Protein AF-0000000087538356 (afdb_homodimer)

Radius of gyration: 18.38 Å; Cα contacts (8 Å, |Δi|>4): 240; chains: 2; bounding box: 46×50×39 Å

pLDDT: mean 86.93, std 12.32, range [44.06, 98.44]

Foldseek 3Di:
DQDFPQQQLLCLLVVLCVVVVHALVNLCVVLVHDSVQSVCSSRVVDDDDPSSLVVSCVVNVHDSCLSRLSRGPPVPPPPVNRVVVRVVVVVCVPDDPVRNVVVVVVVVVVVVD/DQDFPQQQLLCLLVVLCVVVVHALVNLCVVLVHDSVQNVCSSRVVDDDDPSSLVVSCVVNVHDSCLSRLSRGPDVNPPPVNRVVVVVVVVVCVPDDPVRNVVVVVVVVVVVVD

Organism: NCBI:txid88431

Sequence (226 aa):
MNEVDFSKVGLKMKQLRSERGITQEQVAKDLNCTVPFVSNVENNRAKLNLRVLLYYSKLCNVSVDTILDAGRDLPPLDEKERQLNDEVLNVFRGFSVAEKEKIIKMLRIWQEKMNEVDFSKVGLKMKQLRSERGITQEQVAKDLNCTVPFVSNVENNRAKLNLRVLLYYSKLCNVSVDTILDAGRDLPPLDEKERQLNDEVLNVFRGFSVAEKEKIIKMLRIWQEK

Secondary structure (DSSP, 8-state):
-----HHHHHHHHHHHHHHTT--HHHHHHHHTS-HHHHHHHHTTSS---HHHHHHHHHHHT--HHHHHHTTS-S----HHHHHHHHHHHHHHTTS-HHHHHHHHHHHHHHHT-/-----HHHHHHHHHHHHHHTT--HHHHHHHHTS-HHHHHHHHTTSS---HHHHHHHHHHHT--HHHHHHTTS-S----HHHHHHHHHHHHHHTTS-HHHHHHHHHHHHHHHT-

Structure (mmCIF, N/CA/C/O backbone):
data_AF-0000000087538356-model_v1
#
loop_
_entity.id
_entity.type
_entity.pdbx_description
1 polymer 'XRE family transcriptional regulator'
#
loop_
_atom_site.group_PDB
_atom_site.id
_atom_site.type_symbol
_atom_site.label_atom_id
_atom_site.label_alt_id
_atom_site.label_comp_id
_atom_site.label_asym_id
_atom_site.label_entity_id
_atom_site.label_seq_id
_atom_site.pdbx_PDB_ins_code
_atom_site.Cartn_x
_atom_site.Cartn_y
_atom_site.Cartn_z
_atom_site.occupancy
_atom_site.B_iso_or_equiv
_atom_site.auth_seq_id
_atom_site.auth_comp_id
_atom_site.auth_asym_id
_atom_site.auth_atom_id
_atom_site.pdbx_PDB_model_num
ATOM 1 N N . MET A 1 1 ? 10.32 -11.945 7.957 1 44.38 1 MET A N 1
ATOM 2 C CA . MET A 1 1 ? 9.328 -11.344 7.074 1 44.38 1 MET A CA 1
ATOM 3 C C . MET A 1 1 ? 8.086 -10.922 7.855 1 44.38 1 MET A C 1
ATOM 5 O O . MET A 1 1 ? 7.504 -11.727 8.586 1 44.38 1 MET A O 1
ATOM 9 N N . ASN A 1 2 ? 7.98 -9.703 8.383 1 54.5 2 ASN A N 1
ATOM 10 C CA . ASN A 1 2 ? 6.859 -9.406 9.266 1 54.5 2 ASN A CA 1
ATOM 11 C C . ASN A 1 2 ? 5.535 -9.867 8.664 1 54.5 2 ASN A C 1
ATOM 13 O O . ASN A 1 2 ? 5.219 -9.523 7.52 1 54.5 2 ASN A O 1
ATOM 17 N N . GLU A 1 3 ? 5.012 -10.984 9.219 1 76.5 3 GLU A N 1
ATOM 18 C CA . GLU A 1 3 ? 3.908 -11.867 8.852 1 76.5 3 GLU A CA 1
ATOM 19 C C . GLU A 1 3 ? 2.584 -11.109 8.805 1 76.5 3 GLU A C 1
ATOM 21 O O . GLU A 1 3 ? 2.291 -10.305 9.695 1 76.5 3 GLU A O 1
ATOM 26 N N . VAL A 1 4 ? 2.107 -10.82 7.66 1 87.69 4 VAL A N 1
ATOM 27 C CA . VAL A 1 4 ? 0.779 -10.242 7.473 1 87.69 4 VAL A CA 1
ATOM 28 C C . VAL A 1 4 ? -0.285 -11.312 7.695 1 87.69 4 VAL A C 1
ATOM 30 O O . VAL A 1 4 ? -0.224 -12.391 7.098 1 87.69 4 VAL A O 1
ATOM 33 N N . ASP A 1 5 ? -1.07 -11.078 8.719 1 92.81 5 ASP A N 1
ATOM 34 C CA . ASP A 1 5 ? -2.217 -11.953 8.93 1 92.81 5 ASP A CA 1
ATOM 35 C C . ASP A 1 5 ? -3.316 -11.68 7.902 1 92.81 5 ASP A C 1
ATOM 37 O O . ASP A 1 5 ? -4.102 -10.742 8.07 1 92.81 5 ASP A O 1
ATOM 41 N N . PHE A 1 6 ? -3.426 -12.508 6.934 1 94.19 6 PHE A N 1
ATOM 42 C CA . PHE A 1 6 ? -4.309 -12.227 5.809 1 94.19 6 PHE A CA 1
ATOM 43 C C . PHE A 1 6 ? -5.766 -12.453 6.191 1 94.19 6 PHE A C 1
ATOM 45 O O . PHE A 1 6 ? -6.676 -11.977 5.508 1 94.19 6 PHE A O 1
ATOM 52 N N . SER A 1 7 ? -5.945 -13.18 7.238 1 95.31 7 SER A N 1
ATOM 53 C CA . SER A 1 7 ? -7.316 -13.289 7.73 1 95.31 7 SER A CA 1
ATOM 54 C C . SER A 1 7 ? -7.859 -11.938 8.172 1 95.31 7 SER A C 1
ATOM 56 O O . SER A 1 7 ? -9.008 -11.602 7.895 1 95.31 7 SER A O 1
ATOM 58 N N . LYS A 1 8 ? -7 -11.227 8.836 1 93.94 8 LYS A N 1
ATOM 59 C CA . LYS A 1 8 ? -7.395 -9.898 9.281 1 93.94 8 LYS A CA 1
ATOM 60 C C . LYS A 1 8 ? -7.523 -8.938 8.102 1 93.94 8 LYS A C 1
ATOM 62 O O . LYS A 1 8 ? -8.383 -8.055 8.109 1 93.94 8 LYS A O 1
ATOM 67 N N . VAL A 1 9 ? -6.703 -9.102 7.078 1 95.56 9 VAL A N 1
ATOM 68 C CA . VAL A 1 9 ? -6.762 -8.281 5.875 1 95.56 9 VAL A CA 1
ATOM 69 C C . VAL A 1 9 ? -8.086 -8.516 5.152 1 95.56 9 VAL A C 1
ATOM 71 O O . VAL A 1 9 ? -8.766 -7.566 4.758 1 95.56 9 VAL A O 1
ATOM 74 N N . GLY A 1 10 ? -8.375 -9.789 4.984 1 97.31 10 GLY A N 1
ATOM 75 C CA . GLY A 1 10 ? -9.648 -10.117 4.375 1 97.31 10 GLY A CA 1
ATOM 76 C C . GLY A 1 10 ? -10.836 -9.5 5.098 1 97.31 10 GLY A C 1
ATOM 77 O O . GLY A 1 10 ? -11.734 -8.953 4.469 1 97.31 10 GLY A O 1
ATOM 78 N N . LEU A 1 11 ? -10.797 -9.57 6.441 1 96.62 11 LEU A N 1
ATOM 79 C CA . LEU A 1 11 ? -11.859 -9.008 7.258 1 96.62 11 LEU A CA 1
ATOM 80 C C . LEU A 1 11 ? -11.945 -7.496 7.07 1 96.62 11 LEU A C 1
ATOM 82 O O . LEU A 1 11 ? -13.047 -6.934 7.051 1 96.62 11 LEU A O 1
ATOM 86 N N . LYS A 1 12 ? -10.836 -6.898 6.934 1 94.38 12 LYS A N 1
ATOM 87 C CA . LYS A 1 12 ? -10.805 -5.457 6.688 1 94.38 12 LYS A CA 1
ATOM 88 C C . LYS A 1 12 ? -11.438 -5.113 5.344 1 94.38 12 LYS A C 1
ATOM 90 O O . LYS A 1 12 ? -12.188 -4.137 5.238 1 94.38 12 LYS A O 1
ATOM 95 N N . MET A 1 13 ? -11.133 -5.859 4.359 1 97.31 13 MET A N 1
ATOM 96 C CA . MET A 1 13 ? -11.727 -5.66 3.039 1 97.31 13 MET A CA 1
ATOM 97 C C . MET A 1 13 ? -13.25 -5.773 3.104 1 97.31 13 MET A C 1
ATOM 99 O O . MET A 1 13 ? -13.961 -4.93 2.553 1 97.31 13 MET A O 1
ATOM 103 N N . LYS A 1 14 ? -13.648 -6.805 3.83 1 97.81 14 LYS A N 1
ATOM 104 C CA . LYS A 1 14 ? -15.078 -7.008 4.027 1 97.81 14 LYS A CA 1
ATOM 105 C C . LYS A 1 14 ? -15.711 -5.805 4.723 1 97.81 14 LYS A C 1
ATOM 107 O O . LYS A 1 14 ? -16.766 -5.316 4.293 1 97.81 14 LYS A O 1
ATOM 112 N N . GLN A 1 15 ? -15.125 -5.371 5.766 1 96.12 15 GLN A N 1
ATOM 113 C CA . GLN A 1 15 ? -15.602 -4.223 6.531 1 96.12 15 GLN A CA 1
ATOM 114 C C . GLN A 1 15 ? -15.703 -2.979 5.652 1 96.12 15 GLN A C 1
ATOM 116 O O . GLN A 1 15 ? -16.719 -2.293 5.652 1 96.12 15 GLN A O 1
ATOM 121 N N . LEU A 1 16 ? -14.656 -2.645 4.938 1 91.25 16 LEU A N 1
ATOM 122 C CA . LEU A 1 16 ? -14.602 -1.459 4.086 1 91.25 16 LEU A CA 1
ATOM 123 C C . LEU A 1 16 ? -15.688 -1.507 3.018 1 91.25 16 LEU A C 1
ATOM 125 O O . LEU A 1 16 ? -16.375 -0.507 2.773 1 91.25 16 LEU A O 1
ATOM 129 N N . ARG A 1 17 ? -15.703 -2.652 2.377 1 96.31 17 ARG A N 1
ATOM 130 C CA . ARG A 1 17 ? -16.719 -2.818 1.342 1 96.3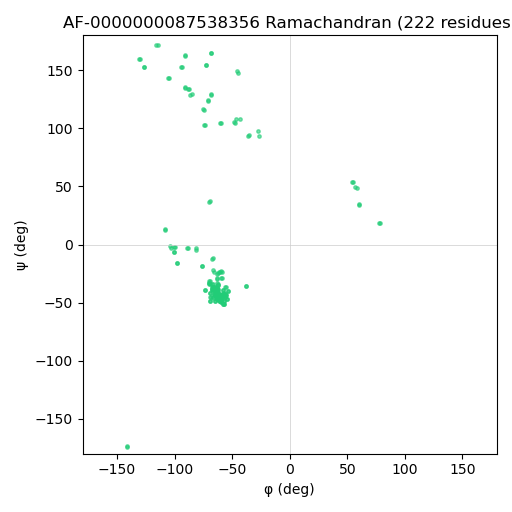1 17 ARG A CA 1
ATOM 131 C C . ARG A 1 17 ? -18.125 -2.604 1.908 1 96.31 17 ARG A C 1
ATOM 133 O O . ARG A 1 17 ? -18.938 -1.9 1.308 1 96.31 17 ARG A O 1
ATOM 140 N N . SER A 1 18 ? -18.422 -3.25 3.041 1 96.94 18 SER A N 1
ATOM 141 C CA . SER A 1 18 ? -19.734 -3.197 3.676 1 96.94 18 SER A CA 1
ATOM 142 C C . SER A 1 18 ? -20.078 -1.778 4.105 1 96.94 18 SER A C 1
ATOM 144 O O . SER A 1 18 ? -21.234 -1.354 3.988 1 96.94 18 SER A O 1
ATOM 146 N N . GLU A 1 19 ? -19.156 -1.075 4.633 1 90.94 19 GLU A N 1
ATOM 147 C CA . GLU A 1 19 ? -19.344 0.305 5.07 1 90.94 19 GLU A CA 1
ATOM 148 C C . GLU A 1 19 ? -19.781 1.194 3.91 1 90.94 19 GLU A C 1
ATOM 150 O O . GLU A 1 19 ? -20.406 2.236 4.125 1 90.94 19 GLU A O 1
ATOM 155 N N . ARG A 1 20 ? -19.5 0.82 2.752 1 90.31 20 ARG A N 1
ATOM 156 C CA . ARG A 1 20 ? -19.812 1.607 1.566 1 90.31 20 ARG A CA 1
ATOM 157 C C . ARG A 1 20 ? -21.078 1.085 0.887 1 90.31 20 ARG A C 1
ATOM 159 O O . ARG A 1 20 ? -21.453 1.563 -0.184 1 90.31 20 ARG A O 1
ATOM 166 N N . GLY A 1 21 ? -21.609 0.029 1.459 1 96.06 21 GLY A N 1
ATOM 167 C CA . GLY A 1 21 ? -22.844 -0.538 0.95 1 96.06 21 GLY A CA 1
ATOM 168 C C . GLY A 1 21 ? -22.656 -1.377 -0.298 1 96.06 21 GLY A C 1
ATOM 169 O O . GLY A 1 21 ? -23.594 -1.611 -1.05 1 96.06 21 GLY A O 1
ATOM 170 N N . ILE A 1 22 ? -21.516 -1.804 -0.583 1 96.44 22 ILE A N 1
ATOM 171 C CA . ILE A 1 22 ? -21.203 -2.584 -1.775 1 96.44 22 ILE A CA 1
ATOM 172 C C . ILE A 1 22 ? -21.344 -4.074 -1.467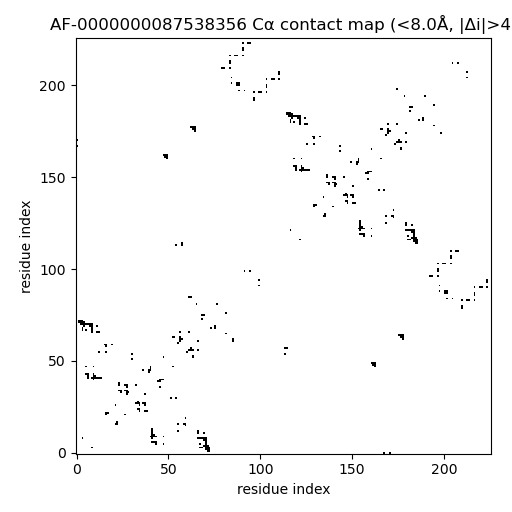 1 96.44 22 ILE A C 1
ATOM 174 O O . ILE A 1 22 ? -20.859 -4.547 -0.436 1 96.44 22 ILE A O 1
ATOM 178 N N . THR A 1 23 ? -21.969 -4.793 -2.324 1 97.56 23 THR A N 1
ATOM 179 C CA . THR A 1 23 ? -22.203 -6.219 -2.111 1 97.56 23 THR A CA 1
ATOM 180 C C . THR A 1 23 ? -21.062 -7.043 -2.699 1 97.56 23 THR A C 1
ATOM 182 O O . THR A 1 23 ? -20.266 -6.539 -3.506 1 97.56 23 THR A O 1
ATOM 185 N N . GLN A 1 24 ? -20.969 -8.281 -2.268 1 98.19 24 GLN A N 1
ATOM 186 C CA . GLN A 1 24 ? -20 -9.195 -2.846 1 98.19 24 GLN A CA 1
ATOM 187 C C . GLN A 1 24 ? -20.266 -9.43 -4.328 1 98.19 24 GLN A C 1
ATOM 189 O O . GLN A 1 24 ? -19.328 -9.617 -5.113 1 98.19 24 GLN A O 1
ATOM 194 N N . GLU A 1 25 ? -21.547 -9.422 -4.676 1 98.06 25 GLU A N 1
ATOM 195 C CA . GLU A 1 25 ? -21.953 -9.609 -6.066 1 98.06 25 GLU A CA 1
ATOM 196 C C . GLU A 1 25 ? -21.391 -8.508 -6.957 1 98.06 25 GLU A C 1
ATOM 198 O O . GLU A 1 25 ? -20.922 -8.773 -8.07 1 98.06 25 GLU A O 1
ATOM 203 N N . GLN A 1 26 ? -21.484 -7.309 -6.469 1 97.5 26 GLN A N 1
ATOM 204 C CA . GLN A 1 26 ? -20.953 -6.176 -7.219 1 97.5 26 GLN A CA 1
ATOM 205 C C . GLN A 1 26 ? -19.453 -6.301 -7.398 1 97.5 26 GLN A C 1
ATOM 207 O O . GLN A 1 26 ? -18.922 -6.039 -8.484 1 97.5 26 GLN A O 1
ATOM 212 N N . VAL A 1 27 ? -18.766 -6.684 -6.34 1 97.56 27 VAL A N 1
ATOM 213 C CA . VAL A 1 27 ? -17.312 -6.875 -6.402 1 97.56 27 VAL A CA 1
ATOM 214 C C . VAL A 1 27 ? -16.984 -7.961 -7.426 1 97.56 27 VAL A C 1
ATOM 216 O O . VAL A 1 27 ? -16.094 -7.781 -8.266 1 97.56 27 VAL A O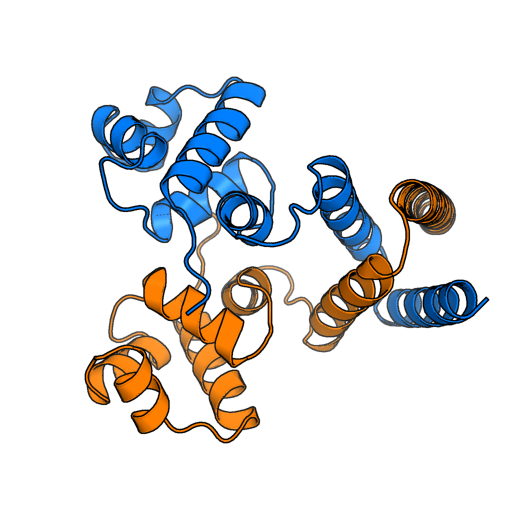 1
ATOM 219 N N . ALA A 1 28 ? -17.672 -9.086 -7.344 1 97.88 28 ALA A N 1
ATOM 220 C CA . ALA A 1 28 ? -17.453 -10.219 -8.234 1 97.88 28 ALA A CA 1
ATOM 221 C C . ALA A 1 28 ? -17.641 -9.82 -9.695 1 97.88 28 ALA A C 1
ATOM 223 O O . ALA A 1 28 ? -16.859 -10.219 -10.562 1 97.88 28 ALA A O 1
ATOM 224 N N . LYS A 1 29 ? -18.656 -9.094 -9.953 1 97.5 29 LYS A N 1
ATOM 225 C CA . LYS A 1 29 ? -18.922 -8.602 -11.297 1 97.5 29 LYS A CA 1
ATOM 226 C C . LYS A 1 29 ? -17.781 -7.738 -11.812 1 97.5 29 LYS A C 1
ATOM 228 O O . LYS A 1 29 ? -17.281 -7.949 -12.922 1 97.5 29 LYS A O 1
ATOM 233 N N . ASP A 1 30 ? -17.344 -6.82 -10.969 1 95.38 30 ASP A N 1
ATOM 234 C CA . ASP A 1 30 ? -16.281 -5.891 -11.367 1 95.38 30 ASP A CA 1
ATOM 235 C C . ASP A 1 30 ? -14.961 -6.617 -11.586 1 95.38 30 ASP A C 1
ATOM 237 O O . ASP A 1 30 ? -14.172 -6.234 -12.453 1 95.38 30 ASP A O 1
ATOM 241 N N . LEU A 1 31 ? -14.688 -7.621 -10.789 1 95.81 31 LEU A N 1
ATOM 242 C CA . LEU A 1 31 ? -13.43 -8.367 -10.859 1 95.81 31 LEU A CA 1
ATOM 243 C C . LEU A 1 31 ? -13.539 -9.523 -11.836 1 95.81 31 LEU A C 1
ATOM 245 O O . LEU A 1 31 ? -12.57 -10.25 -12.062 1 95.81 31 LEU A O 1
ATOM 249 N N . ASN A 1 32 ? -14.734 -9.656 -12.359 1 97.12 32 ASN A N 1
ATOM 250 C CA . ASN A 1 32 ? -14.992 -10.758 -13.281 1 97.12 32 ASN A CA 1
ATOM 251 C C . ASN A 1 32 ? -14.625 -12.102 -12.664 1 97.12 32 ASN A C 1
ATOM 253 O O . ASN A 1 32 ? -13.844 -12.867 -13.234 1 97.12 32 ASN A O 1
ATOM 257 N N . CYS A 1 33 ? -15.156 -12.336 -11.57 1 96.94 33 CYS A N 1
ATOM 258 C CA . CYS A 1 33 ? -14.992 -13.586 -10.844 1 96.94 33 CYS A CA 1
ATOM 259 C C . CYS A 1 33 ? -16.297 -14 -10.172 1 96.94 33 CYS A C 1
ATOM 261 O O . CYS A 1 33 ? -17.344 -13.406 -10.422 1 96.94 33 CYS A O 1
ATOM 263 N N . THR A 1 34 ? -16.266 -15.07 -9.359 1 97.75 34 THR A N 1
ATOM 264 C CA . THR A 1 34 ? -17.484 -15.578 -8.727 1 97.75 34 THR A CA 1
ATOM 265 C C . THR A 1 34 ? -17.656 -14.984 -7.332 1 97.75 34 THR A C 1
ATOM 267 O O . THR A 1 34 ? -16.672 -14.602 -6.688 1 97.75 34 THR A O 1
ATOM 270 N N . VAL A 1 35 ? -18.875 -14.906 -6.934 1 97.94 35 VAL A N 1
ATOM 271 C CA . VAL A 1 35 ? -19.203 -14.391 -5.605 1 97.94 35 VAL A CA 1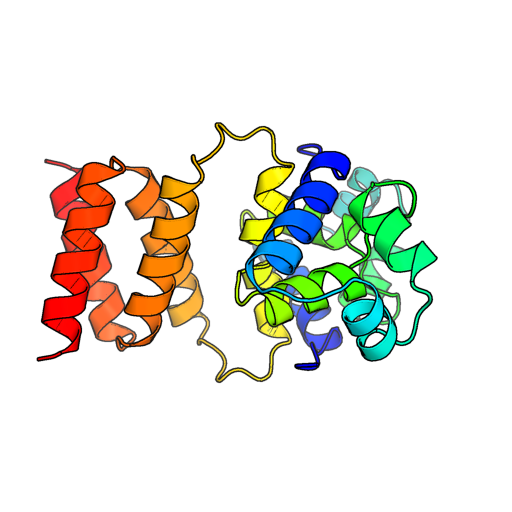
ATOM 272 C C . VAL A 1 35 ? -18.5 -15.242 -4.543 1 97.94 35 VAL A C 1
ATOM 274 O O . VAL A 1 35 ? -17.938 -14.703 -3.588 1 97.94 35 VAL A O 1
ATOM 277 N N . PRO A 1 36 ? -18.422 -16.562 -4.723 1 98.31 36 PRO A N 1
ATOM 278 C CA . PRO A 1 36 ? -17.719 -17.391 -3.742 1 98.31 36 PRO A CA 1
ATOM 279 C C . PRO A 1 36 ? -16.234 -17.031 -3.635 1 98.31 36 PRO A C 1
ATOM 281 O O . PRO A 1 36 ? -15.664 -17.094 -2.547 1 98.31 36 PRO A O 1
ATOM 284 N N . PHE A 1 37 ? -15.641 -16.672 -4.715 1 98.25 37 PHE A N 1
ATOM 285 C CA . PHE A 1 37 ? -14.234 -16.297 -4.68 1 98.25 37 PHE A CA 1
ATOM 286 C C . PHE A 1 37 ? -14.031 -15.062 -3.801 1 98.25 37 PHE A C 1
ATOM 288 O O . PHE A 1 37 ? -13.133 -15.039 -2.961 1 98.25 37 PHE A O 1
ATOM 295 N N . VAL A 1 38 ? -14.906 -14.086 -3.996 1 98.19 38 VAL A N 1
ATOM 296 C CA . VAL A 1 38 ? -14.828 -12.859 -3.207 1 98.19 38 VAL A CA 1
ATOM 297 C C . VAL A 1 38 ? -15 -13.188 -1.725 1 98.19 38 VAL A C 1
ATOM 299 O O . VAL A 1 38 ? -14.203 -12.75 -0.891 1 98.19 38 VAL A O 1
ATOM 302 N N . SER A 1 39 ? -16 -13.961 -1.433 1 98.19 39 SER A N 1
ATOM 303 C CA . SER A 1 39 ? -16.266 -14.367 -0.056 1 98.19 39 SER A CA 1
ATOM 304 C C . SER A 1 39 ? -15.078 -15.117 0.532 1 98.19 39 SER A C 1
ATOM 306 O O . SER A 1 39 ? -14.672 -14.859 1.67 1 98.19 39 SER A O 1
ATOM 308 N N . ASN A 1 40 ? -14.539 -16.047 -0.27 1 98.44 40 ASN A N 1
ATOM 309 C CA . ASN A 1 40 ? -13.398 -16.844 0.18 1 98.44 40 ASN A CA 1
ATOM 310 C C . ASN A 1 40 ? -12.18 -15.969 0.459 1 98.44 40 ASN A C 1
ATOM 312 O O . ASN A 1 40 ? -11.453 -16.203 1.429 1 98.44 40 ASN A O 1
ATOM 316 N N . VAL A 1 41 ? -11.938 -14.984 -0.339 1 97.81 41 VAL A N 1
ATOM 317 C CA . VAL A 1 41 ? -10.812 -14.078 -0.148 1 97.81 41 VAL A CA 1
ATOM 318 C C . VAL A 1 41 ? -11.016 -13.266 1.128 1 97.81 41 VAL A C 1
ATOM 320 O O . VAL A 1 41 ? -10.102 -13.156 1.954 1 97.81 41 VAL A O 1
ATOM 323 N N . GLU A 1 42 ? -12.25 -12.727 1.314 1 98.12 42 GLU A N 1
ATOM 324 C CA . GLU A 1 42 ? -12.555 -11.891 2.467 1 98.12 42 GLU A CA 1
ATOM 325 C C . GLU A 1 42 ? -12.484 -12.688 3.766 1 98.12 42 GLU A C 1
ATOM 327 O O . GLU A 1 42 ? -12.273 -12.117 4.84 1 98.12 42 GLU A O 1
ATOM 332 N N . ASN A 1 43 ? -12.656 -14.008 3.58 1 97.44 43 ASN A N 1
ATOM 333 C CA . ASN A 1 43 ? -12.641 -14.867 4.758 1 97.44 43 ASN A CA 1
ATOM 334 C C . ASN A 1 43 ? -11.367 -15.711 4.82 1 97.44 43 ASN A C 1
ATOM 336 O O . ASN A 1 43 ? -11.305 -16.688 5.574 1 97.44 43 ASN A O 1
ATOM 340 N N . ASN A 1 44 ? -10.445 -15.359 4.023 1 96.12 44 ASN A N 1
ATOM 341 C CA . ASN A 1 44 ? -9.125 -15.984 3.994 1 96.12 44 ASN A CA 1
ATOM 342 C C . ASN A 1 44 ? -9.211 -17.469 3.676 1 96.12 44 ASN A C 1
ATOM 344 O O . ASN A 1 44 ? -8.477 -18.281 4.25 1 96.12 44 ASN A O 1
ATOM 348 N N . ARG A 1 45 ? -10.109 -17.859 2.891 1 97.12 45 ARG A N 1
ATOM 349 C CA . ARG A 1 45 ? -10.242 -19.234 2.383 1 97.12 45 ARG A CA 1
ATOM 350 C C . ARG A 1 45 ? -9.633 -19.359 0.99 1 97.12 45 ARG A C 1
ATOM 352 O O . ARG A 1 45 ? -9.438 -20.469 0.491 1 97.12 45 ARG A O 1
ATOM 359 N N . ALA A 1 46 ? -9.375 -18.328 0.306 1 96 46 ALA A N 1
ATOM 360 C CA . ALA A 1 46 ? -8.625 -18.203 -0.94 1 96 46 ALA A CA 1
ATOM 361 C C . ALA A 1 46 ? -7.512 -17.172 -0.813 1 96 46 ALA A C 1
ATOM 363 O O . ALA A 1 46 ? -7.621 -16.234 -0.027 1 96 46 ALA A O 1
ATOM 364 N N . LYS A 1 47 ? -6.543 -17.312 -1.513 1 92.5 47 LYS A N 1
ATOM 365 C CA . LYS A 1 47 ? -5.375 -16.438 -1.433 1 92.5 47 LYS A CA 1
ATOM 366 C C . LYS A 1 47 ? -5.703 -15.039 -1.934 1 92.5 47 LYS A C 1
ATOM 368 O O . LYS A 1 47 ? -6.297 -14.875 -3 1 92.5 47 LYS A O 1
ATOM 373 N N . LEU A 1 48 ? -5.363 -14.086 -1.092 1 94.38 48 LEU A N 1
ATOM 374 C CA . LEU A 1 48 ? -5.449 -12.695 -1.516 1 94.38 48 LEU A CA 1
ATOM 375 C C . LEU A 1 48 ? -4.367 -12.375 -2.543 1 94.38 48 LEU A C 1
ATOM 377 O O . LEU A 1 48 ? -3.197 -12.703 -2.344 1 94.38 48 LEU A O 1
ATOM 381 N N . ASN A 1 49 ? -4.758 -11.906 -3.625 1 92.94 49 ASN A N 1
ATOM 382 C CA . ASN A 1 49 ? -3.77 -11.539 -4.633 1 92.94 49 ASN A CA 1
ATOM 383 C C . ASN A 1 49 ? -3.783 -10.039 -4.914 1 92.94 49 ASN A C 1
ATOM 385 O O . ASN A 1 49 ? -4.625 -9.312 -4.383 1 92.94 49 ASN A O 1
ATOM 389 N N . LEU A 1 50 ? -2.859 -9.625 -5.645 1 93.06 50 LEU A N 1
ATOM 390 C CA . LEU A 1 50 ? -2.641 -8.203 -5.887 1 93.06 50 LEU A CA 1
ATOM 391 C C . LEU A 1 50 ? -3.828 -7.586 -6.617 1 93.06 50 LEU A C 1
ATOM 393 O O . LEU A 1 50 ? -4.207 -6.445 -6.34 1 93.06 50 LEU A O 1
ATOM 397 N N . ARG A 1 51 ? -4.348 -8.305 -7.5 1 91.56 51 ARG A N 1
ATOM 398 C CA . ARG A 1 51 ? -5.496 -7.824 -8.258 1 91.56 51 ARG A CA 1
ATOM 399 C C . ARG A 1 51 ? -6.652 -7.465 -7.332 1 91.56 51 ARG A C 1
ATOM 401 O O . ARG A 1 51 ? -7.23 -6.383 -7.445 1 91.56 51 ARG A O 1
ATOM 408 N N . VAL A 1 52 ? -6.984 -8.336 -6.492 1 95.25 52 VAL A N 1
ATOM 409 C CA . VAL A 1 52 ? -8.086 -8.141 -5.555 1 95.25 52 VAL A CA 1
ATOM 410 C C . VAL A 1 52 ? -7.754 -6.988 -4.602 1 95.25 52 VAL A C 1
ATOM 412 O O . VAL A 1 52 ? -8.586 -6.117 -4.359 1 95.25 52 VAL A O 1
ATOM 415 N N . LEU A 1 53 ? -6.562 -7.016 -4.141 1 95.5 53 LEU A N 1
ATOM 416 C CA . LEU A 1 53 ? -6.121 -6 -3.195 1 95.5 53 LEU A CA 1
ATOM 417 C C . LEU A 1 53 ? -6.199 -4.609 -3.816 1 95.5 53 LEU A C 1
ATOM 419 O O . LEU A 1 53 ? -6.684 -3.668 -3.184 1 95.5 53 LEU A O 1
ATOM 423 N N . LEU A 1 54 ? -5.746 -4.461 -5.012 1 93.19 54 LEU A N 1
ATOM 424 C CA . LEU A 1 54 ? -5.766 -3.18 -5.711 1 93.19 54 LEU A CA 1
ATOM 425 C C . LEU A 1 54 ? -7.199 -2.719 -5.957 1 93.19 54 LEU A C 1
ATOM 427 O O . LEU A 1 54 ? -7.508 -1.533 -5.82 1 93.19 54 LEU A O 1
ATOM 431 N N . TYR A 1 55 ? -8 -3.617 -6.277 1 94.25 55 TYR A N 1
ATOM 432 C CA . TYR A 1 55 ? -9.406 -3.289 -6.496 1 94.25 55 TYR A CA 1
ATOM 433 C C . TYR A 1 55 ? -10.031 -2.711 -5.234 1 94.25 55 TYR A C 1
ATOM 435 O O . TYR A 1 55 ? -10.695 -1.674 -5.285 1 94.25 55 TYR A O 1
ATOM 443 N N . TYR A 1 56 ? -9.828 -3.352 -4.113 1 95.25 56 TYR A N 1
ATOM 444 C CA . TYR A 1 56 ? -10.422 -2.912 -2.855 1 95.25 56 TYR A CA 1
ATOM 445 C C . TYR A 1 56 ? -9.875 -1.548 -2.447 1 95.25 56 TYR A C 1
ATOM 447 O O . TYR A 1 56 ? -10.609 -0.719 -1.901 1 95.25 56 TYR A O 1
ATOM 455 N N . SER A 1 57 ? -8.609 -1.42 -2.645 1 90.56 57 SER A N 1
ATOM 456 C CA . SER A 1 57 ? -8.016 -0.117 -2.357 1 90.56 57 SER A CA 1
ATOM 457 C C . SER A 1 57 ? -8.711 0.99 -3.143 1 90.56 57 SER A C 1
ATOM 459 O O . SER A 1 57 ? -9.055 2.035 -2.584 1 90.56 57 SER A O 1
ATOM 461 N N . LYS A 1 58 ? -8.945 0.776 -4.367 1 86.56 58 LYS A N 1
ATOM 462 C CA . LYS A 1 58 ? -9.617 1.744 -5.23 1 86.56 58 LYS A CA 1
ATOM 463 C C . LYS A 1 58 ? -11.086 1.892 -4.844 1 86.56 58 LYS A C 1
ATOM 465 O O . LYS A 1 58 ? -11.586 3.01 -4.707 1 86.56 58 LYS A O 1
ATOM 470 N N . LEU A 1 59 ? -11.727 0.73 -4.699 1 88.19 59 LEU A N 1
ATOM 471 C CA . LEU A 1 59 ? -13.148 0.682 -4.363 1 88.19 59 LEU A CA 1
ATOM 472 C C . LEU A 1 59 ? -13.438 1.506 -3.113 1 88.19 59 LEU A C 1
ATOM 474 O O . LEU A 1 59 ? -14.445 2.221 -3.057 1 88.19 59 LEU A O 1
ATOM 478 N N . CYS A 1 60 ? -12.516 1.404 -2.133 1 87.12 60 CYS A N 1
ATOM 479 C CA . CYS A 1 60 ? -12.773 1.983 -0.82 1 87.12 60 CYS A CA 1
ATOM 480 C C . CYS A 1 60 ? -12 3.283 -0.635 1 87.12 60 CYS A C 1
ATOM 482 O O . CYS A 1 60 ? -12.078 3.912 0.422 1 87.12 60 CYS A O 1
ATOM 484 N N . ASN A 1 61 ? -11.242 3.65 -1.607 1 80.94 61 ASN A N 1
ATOM 485 C CA . ASN A 1 61 ? -10.445 4.871 -1.596 1 80.94 61 ASN A CA 1
ATOM 486 C C . ASN A 1 61 ? -9.492 4.91 -0.401 1 80.94 61 ASN A C 1
ATOM 488 O O . ASN A 1 61 ? -9.477 5.887 0.351 1 80.94 61 ASN A O 1
ATOM 492 N N . VAL A 1 62 ? -8.781 3.91 -0.18 1 80.06 62 VAL A N 1
ATOM 493 C CA . VAL A 1 62 ? -7.746 3.791 0.841 1 80.06 62 VAL A CA 1
ATOM 494 C C . VAL A 1 62 ? -6.469 3.244 0.215 1 80.06 62 VAL A C 1
ATOM 496 O O . VAL A 1 62 ? -6.496 2.666 -0.874 1 80.06 62 VAL A O 1
ATOM 499 N N . SER A 1 63 ? -5.41 3.479 0.879 1 79.69 63 SER A N 1
ATOM 500 C CA . SER A 1 63 ? -4.141 2.965 0.368 1 79.69 63 SER A CA 1
ATOM 501 C C . SER A 1 63 ? -4.043 1.453 0.55 1 79.69 63 SER A C 1
ATOM 503 O O . SER A 1 63 ? -4.75 0.876 1.382 1 79.69 63 SER A O 1
ATOM 505 N N . VAL A 1 64 ? -3.305 0.825 -0.227 1 88.94 64 VAL A N 1
ATOM 506 C CA . VAL A 1 64 ? -3.027 -0.6 -0.079 1 88.94 64 VAL A CA 1
ATOM 507 C C . VAL A 1 64 ? -2.471 -0.876 1.315 1 88.94 64 VAL A C 1
ATOM 509 O O . VAL A 1 64 ? -2.832 -1.87 1.949 1 88.94 64 VAL A O 1
ATOM 512 N N . ASP A 1 65 ? -1.701 0.015 1.78 1 85.62 65 ASP A N 1
ATOM 513 C CA . ASP A 1 65 ? -1.102 -0.147 3.1 1 85.62 65 ASP A CA 1
ATOM 514 C C . ASP A 1 65 ? -2.164 -0.1 4.195 1 85.62 65 ASP A C 1
ATOM 516 O O . ASP A 1 65 ? -2.078 -0.833 5.184 1 85.62 65 ASP A O 1
ATOM 520 N N . THR A 1 66 ? -3.07 0.745 3.986 1 79.94 66 THR A N 1
ATOM 521 C CA . THR A 1 66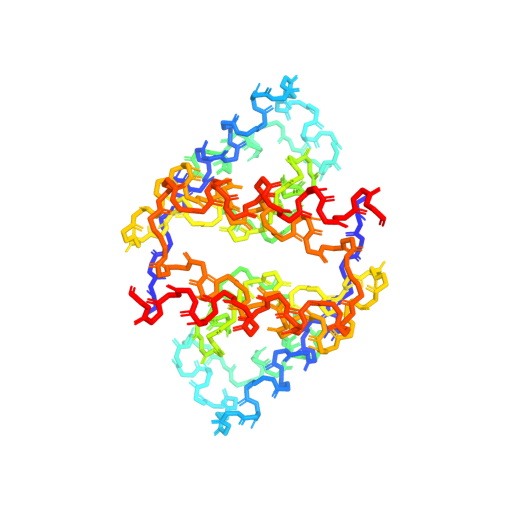 ? -4.152 0.834 4.957 1 79.94 66 THR A CA 1
ATOM 522 C C . THR A 1 66 ? -4.836 -0.519 5.133 1 79.94 66 THR A C 1
ATOM 524 O O . THR A 1 66 ? -5.117 -0.938 6.258 1 79.94 66 THR A O 1
ATOM 527 N N . ILE A 1 67 ? -5.078 -1.224 4.039 1 89.88 67 ILE A N 1
ATOM 528 C CA . ILE A 1 67 ? -5.73 -2.529 4.066 1 89.88 67 ILE A CA 1
ATOM 529 C C . ILE A 1 67 ? -4.805 -3.557 4.707 1 89.88 67 ILE A C 1
ATOM 531 O O . ILE A 1 67 ? -5.207 -4.277 5.625 1 89.88 67 ILE A O 1
ATOM 535 N N . LEU A 1 68 ? -3.561 -3.531 4.309 1 91.19 68 LEU A N 1
ATOM 536 C CA . LEU A 1 68 ? -2.59 -4.52 4.766 1 91.19 68 LEU A CA 1
ATOM 537 C C . LEU A 1 68 ? -2.27 -4.324 6.246 1 91.19 68 LEU A C 1
ATOM 539 O O . LEU A 1 68 ? -1.979 -5.289 6.953 1 91.19 68 LEU A O 1
ATOM 543 N N . ASP A 1 69 ? -2.311 -3.148 6.715 1 84.56 69 ASP A N 1
ATOM 544 C CA . ASP A 1 69 ? -1.966 -2.82 8.094 1 84.56 69 ASP A CA 1
ATOM 545 C C . ASP A 1 69 ? -2.887 -3.543 9.078 1 84.56 69 ASP A C 1
ATOM 547 O O . ASP A 1 69 ? -2.504 -3.801 10.219 1 84.56 69 ASP A O 1
ATOM 551 N N . ALA A 1 70 ? -4.008 -3.867 8.57 1 85.25 70 ALA A N 1
ATOM 552 C CA . ALA A 1 70 ? -4.934 -4.609 9.422 1 85.25 70 ALA A CA 1
ATOM 553 C C . ALA A 1 70 ? -4.344 -5.961 9.82 1 85.25 70 ALA A C 1
ATOM 555 O O . ALA A 1 70 ? -4.707 -6.516 10.859 1 85.25 70 ALA A O 1
ATOM 556 N N . GLY A 1 71 ? -3.451 -6.434 9 1 89 71 GLY A N 1
ATOM 557 C CA . GLY A 1 71 ? -2.873 -7.742 9.258 1 89 71 GLY A CA 1
ATOM 558 C C . GLY A 1 71 ? -1.496 -7.672 9.891 1 89 71 GLY A C 1
ATOM 559 O O . GLY A 1 71 ? -0.888 -8.703 10.188 1 89 71 GLY A O 1
ATOM 560 N N . ARG A 1 72 ? -0.896 -6.461 10.031 1 79.94 72 ARG A N 1
ATOM 561 C CA . ARG A 1 72 ? 0.45 -6.316 10.578 1 79.94 72 ARG A CA 1
ATOM 562 C C . ARG A 1 72 ? 0.417 -6.191 12.094 1 79.94 72 ARG A C 1
ATOM 564 O O . ARG A 1 72 ? -0.56 -5.695 12.664 1 79.94 72 ARG A O 1
ATOM 571 N N . ASP A 1 73 ? 1.363 -6.996 12.68 1 67.5 73 ASP A N 1
ATOM 572 C CA . ASP A 1 73 ? 1.511 -6.93 14.125 1 67.5 73 ASP A CA 1
ATOM 573 C C . ASP A 1 73 ? 2.121 -5.598 14.555 1 67.5 73 ASP A C 1
ATOM 575 O O . ASP A 1 73 ? 3.262 -5.555 15.023 1 67.5 73 ASP A O 1
ATOM 579 N N . LEU A 1 74 ? 1.863 -4.656 14.031 1 58.19 74 LEU A N 1
ATOM 580 C CA . LEU A 1 74 ? 2.311 -3.334 14.453 1 58.19 74 LEU A CA 1
ATOM 581 C C . LEU A 1 74 ? 1.38 -2.756 15.516 1 58.19 74 LEU A C 1
ATOM 583 O O . LEU A 1 74 ? 0.206 -3.125 15.586 1 58.19 74 LEU A O 1
ATOM 587 N N . PRO A 1 75 ? 2.111 -2.354 16.531 1 50.75 75 PRO A N 1
ATOM 588 C CA . PRO A 1 75 ? 1.141 -1.687 17.406 1 50.75 75 PRO A CA 1
ATOM 589 C C . PRO A 1 75 ? 0.064 -0.938 16.625 1 50.75 75 PRO A C 1
ATOM 591 O O . PRO A 1 75 ? 0.371 -0.244 15.656 1 50.75 75 PRO A O 1
ATOM 594 N N . PRO A 1 76 ? -1.016 -1.79 16.469 1 47.62 76 PRO A N 1
ATOM 595 C CA . PRO A 1 76 ? -2.119 -1.275 15.664 1 47.62 76 PRO A CA 1
ATOM 596 C C . PRO A 1 76 ? -2.209 0.249 15.688 1 47.62 76 PRO A C 1
ATOM 598 O O . PRO A 1 76 ? -2.092 0.861 16.75 1 47.62 76 PRO A O 1
ATOM 601 N N . LEU A 1 77 ? -1.528 0.907 14.617 1 55.44 77 LEU A N 1
ATOM 602 C CA . LEU A 1 77 ? -2.146 2.229 14.617 1 55.44 77 LEU A CA 1
ATOM 603 C C . LEU A 1 77 ? -3.656 2.123 14.797 1 55.44 77 LEU A C 1
ATOM 605 O O . LEU A 1 77 ? -4.293 1.229 14.234 1 55.44 77 LEU A O 1
ATOM 609 N N . ASP A 1 78 ? -4.082 2.494 15.914 1 60.41 78 ASP A N 1
ATOM 610 C CA . ASP A 1 78 ? -5.539 2.479 15.984 1 60.41 78 ASP A CA 1
ATOM 611 C C . ASP A 1 78 ? -6.156 3.107 14.734 1 60.41 78 ASP A C 1
ATOM 613 O O . ASP A 1 78 ? -5.461 3.744 13.945 1 60.41 78 ASP A O 1
ATOM 617 N N . GLU A 1 79 ? -7.305 2.488 14.484 1 60.19 79 GLU A N 1
ATOM 618 C CA . GLU A 1 79 ? -8.086 2.928 13.336 1 60.19 79 GLU A CA 1
ATOM 619 C C . GLU A 1 79 ? -8.023 4.441 13.172 1 60.19 79 GLU A C 1
ATOM 621 O O . GLU A 1 79 ? -7.891 4.941 12.047 1 60.19 79 GLU A O 1
ATOM 626 N N . LYS A 1 80 ? -7.984 5.113 14.344 1 71 80 LYS A N 1
ATOM 627 C CA . LYS A 1 80 ? -7.977 6.574 14.328 1 71 80 LYS A CA 1
ATOM 628 C C . LYS A 1 80 ? -6.652 7.109 13.789 1 71 80 LYS A C 1
ATOM 630 O O . LYS A 1 80 ? -6.633 8.047 12.984 1 71 80 LYS A O 1
ATOM 635 N N . GLU A 1 81 ? -5.543 6.375 14.086 1 72.62 81 GLU A N 1
ATOM 636 C CA . GLU A 1 81 ? -4.23 6.809 13.625 1 72.62 81 GLU A CA 1
ATOM 637 C C . GLU A 1 81 ? -4.074 6.578 12.125 1 72.62 81 GLU A C 1
ATOM 639 O O . GLU A 1 81 ? -3.506 7.41 11.414 1 72.62 81 GLU A O 1
ATOM 644 N N . ARG A 1 82 ? -4.578 5.508 11.719 1 67.69 82 ARG A N 1
ATOM 645 C CA . ARG A 1 82 ? -4.531 5.191 10.297 1 67.69 82 ARG A CA 1
ATOM 646 C C . ARG A 1 82 ? -5.316 6.219 9.484 1 67.69 82 ARG A C 1
ATOM 648 O O . ARG A 1 82 ? -4.844 6.684 8.438 1 67.69 82 ARG A O 1
ATOM 655 N N . GLN A 1 83 ? -6.516 6.5 9.969 1 71.69 83 GLN A N 1
ATOM 656 C CA . GLN A 1 83 ? -7.363 7.492 9.312 1 71.69 83 GLN A CA 1
ATOM 657 C C . GLN A 1 83 ? -6.664 8.844 9.227 1 71.69 83 GLN A C 1
ATOM 659 O O . GLN A 1 83 ? -6.738 9.523 8.203 1 71.69 83 GLN A O 1
ATOM 664 N N . LEU A 1 84 ? -6.039 9.164 10.297 1 80.62 84 LEU A N 1
ATOM 665 C CA . LEU A 1 84 ? -5.355 10.453 10.336 1 80.62 84 LEU A CA 1
ATOM 666 C C . LEU A 1 84 ? -4.172 10.469 9.375 1 80.62 84 LEU A C 1
ATOM 668 O O . LEU A 1 84 ? -3.91 11.484 8.727 1 80.62 84 LEU A O 1
ATOM 672 N N . ASN A 1 85 ? -3.473 9.328 9.258 1 77.44 85 ASN A N 1
ATOM 673 C CA . ASN A 1 85 ? -2.371 9.227 8.305 1 77.44 85 ASN A CA 1
ATOM 674 C C . ASN A 1 85 ? -2.857 9.367 6.867 1 77.44 85 ASN A C 1
ATOM 676 O O . ASN A 1 85 ? -2.221 10.039 6.055 1 77.44 85 ASN A O 1
ATOM 680 N N . ASP A 1 86 ? -3.996 8.766 6.633 1 71.69 86 ASP A N 1
ATOM 681 C CA . ASP A 1 86 ? -4.598 8.938 5.316 1 71.69 86 ASP A CA 1
ATOM 682 C C . ASP A 1 86 ? -5.02 10.383 5.082 1 71.69 86 ASP A C 1
ATOM 684 O O . ASP A 1 86 ? -4.84 10.922 3.986 1 71.69 86 ASP A O 1
ATOM 688 N N . GLU A 1 87 ? -5.582 10.953 6.031 1 78.69 87 GLU A N 1
ATOM 689 C CA . GLU A 1 87 ? -6.074 12.328 5.934 1 78.69 87 GLU A CA 1
ATOM 690 C C . GLU A 1 87 ? -4.93 13.305 5.688 1 78.69 87 GLU A C 1
ATOM 692 O O . GLU A 1 87 ? -5.059 14.227 4.883 1 78.69 87 GLU A O 1
ATOM 697 N N . VAL A 1 88 ? -3.861 13.109 6.426 1 87.31 88 VAL A N 1
ATOM 698 C CA . VAL A 1 88 ? -2.766 14.055 6.246 1 87.31 88 VAL A CA 1
ATOM 699 C C . VAL A 1 88 ? -2.211 13.945 4.828 1 87.31 88 VAL A C 1
ATOM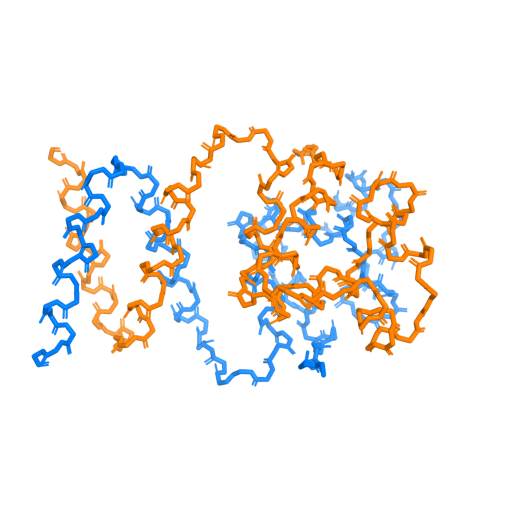 701 O O . VAL A 1 88 ? -1.872 14.953 4.207 1 87.31 88 VAL A O 1
ATOM 704 N N . LEU A 1 89 ? -2.189 12.75 4.34 1 79.19 89 LEU A N 1
ATOM 705 C CA . LEU A 1 89 ? -1.702 12.562 2.977 1 79.19 89 LEU A CA 1
ATOM 706 C C . LEU A 1 89 ? -2.656 13.195 1.97 1 79.19 89 LEU A C 1
ATOM 708 O O . LEU A 1 89 ? -2.217 13.789 0.981 1 79.19 89 LEU A O 1
ATOM 712 N N . ASN A 1 90 ? -3.898 13.055 2.229 1 75.62 90 ASN A N 1
ATOM 713 C CA . ASN A 1 90 ? -4.891 13.68 1.357 1 75.62 90 ASN A CA 1
ATOM 714 C C . ASN A 1 90 ? -4.762 15.203 1.354 1 75.62 90 ASN A C 1
ATOM 716 O O . ASN A 1 90 ? -4.812 15.828 0.295 1 75.62 90 ASN A O 1
ATOM 720 N N . VAL A 1 91 ? -4.625 15.781 2.521 1 81.19 91 VAL A N 1
ATOM 721 C CA . VAL A 1 91 ? -4.457 17.234 2.611 1 81.19 91 VAL A CA 1
ATOM 722 C C . VAL A 1 91 ? -3.15 17.641 1.933 1 81.19 91 VAL A C 1
ATOM 724 O O . VAL A 1 91 ? -3.094 18.656 1.247 1 81.19 91 VAL A O 1
ATOM 727 N N . PHE A 1 92 ? -2.125 16.797 2.094 1 83 92 PHE A N 1
ATOM 728 C CA . PHE A 1 92 ? -0.797 17.062 1.549 1 83 92 PHE A CA 1
ATOM 729 C C . PHE A 1 92 ? -0.837 17.109 0.027 1 83 92 PHE A C 1
ATOM 731 O O . PHE A 1 92 ? -0.033 17.812 -0.597 1 83 92 PHE A O 1
ATOM 738 N N . ARG A 1 93 ? -1.741 16.406 -0.534 1 76.81 93 ARG A N 1
ATOM 739 C CA . ARG A 1 93 ? -1.875 16.391 -1.987 1 76.81 93 ARG A CA 1
ATOM 740 C C . ARG A 1 93 ? -2.152 17.781 -2.529 1 76.81 93 ARG A C 1
ATOM 742 O O . ARG A 1 93 ? -1.782 18.094 -3.662 1 76.81 93 ARG A O 1
ATOM 749 N N . GLY A 1 94 ? -2.783 18.625 -1.732 1 78.5 94 GLY A N 1
ATOM 750 C CA . GLY A 1 94 ? -3.168 19.969 -2.154 1 78.5 94 GLY A CA 1
ATOM 751 C C . GLY A 1 94 ? -2.029 20.969 -2.072 1 78.5 94 GLY A C 1
ATOM 752 O O . GLY A 1 94 ? -2.193 22.141 -2.441 1 78.5 94 GLY A O 1
ATOM 753 N N . PHE A 1 95 ? -0.991 20.578 -1.603 1 85 95 PHE A N 1
ATOM 754 C CA . PHE A 1 95 ? 0.151 21.453 -1.408 1 85 95 PHE A CA 1
ATOM 755 C C . PHE A 1 95 ? 1.225 21.188 -2.457 1 85 95 PHE A C 1
ATOM 757 O O . PHE A 1 95 ? 1.349 20.078 -2.959 1 85 95 PHE A O 1
ATOM 764 N N . SER A 1 96 ? 1.827 22.297 -2.824 1 83.56 96 SER A N 1
ATOM 765 C CA . SER A 1 96 ? 2.982 22.172 -3.707 1 83.56 96 SER A CA 1
ATOM 766 C C . SER A 1 96 ? 4.156 21.516 -2.988 1 83.56 96 SER A C 1
ATOM 768 O O . SER A 1 96 ? 4.156 21.391 -1.761 1 83.56 96 SER A O 1
ATOM 770 N N . VAL A 1 97 ? 5.16 21.047 -3.721 1 86.44 97 VAL A N 1
ATOM 771 C CA . VAL A 1 97 ? 6.367 20.453 -3.162 1 86.44 97 VAL A CA 1
ATOM 772 C C . VAL A 1 97 ? 7.012 21.422 -2.176 1 86.44 97 VAL A C 1
ATOM 774 O O . VAL A 1 97 ? 7.422 21.031 -1.081 1 86.44 97 VAL A O 1
ATOM 777 N N . ALA A 1 98 ? 7.109 22.656 -2.617 1 90.44 98 ALA A N 1
ATOM 778 C CA . ALA A 1 98 ? 7.707 23.672 -1.768 1 90.44 98 ALA A CA 1
ATOM 779 C C . ALA A 1 98 ? 6.914 23.844 -0.473 1 90.44 98 ALA A C 1
ATOM 781 O O . ALA A 1 98 ? 7.496 23.984 0.605 1 90.44 98 ALA A O 1
ATOM 782 N N . GLU A 1 99 ? 5.613 23.875 -0.527 1 90.69 99 GLU A N 1
ATOM 783 C CA . GLU A 1 99 ? 4.754 23.984 0.645 1 90.69 99 GLU A CA 1
ATOM 784 C C . GLU A 1 99 ? 4.906 22.781 1.563 1 90.69 99 GLU A C 1
ATOM 786 O O . GLU A 1 99 ? 4.969 22.922 2.785 1 90.69 99 GLU A O 1
ATOM 791 N N . LYS A 1 100 ? 4.922 21.594 0.959 1 90.44 100 LYS A N 1
ATOM 792 C CA . LYS A 1 100 ? 5.086 20.359 1.726 1 90.44 100 LYS A CA 1
ATOM 793 C C . LYS A 1 100 ? 6.379 20.391 2.535 1 90.44 100 LYS A C 1
ATOM 795 O O . LYS A 1 100 ? 6.387 20.016 3.711 1 90.44 100 LYS A O 1
ATOM 800 N N . GLU A 1 101 ? 7.418 20.844 1.928 1 92.56 101 GLU A N 1
ATOM 801 C CA . GLU A 1 101 ? 8.711 20.953 2.607 1 92.56 101 GLU A CA 1
ATOM 802 C C . GLU A 1 101 ? 8.625 21.875 3.812 1 92.56 101 GLU A C 1
ATOM 804 O O . GLU A 1 101 ? 9.156 21.578 4.879 1 92.56 101 GLU A O 1
ATOM 809 N N . LYS A 1 102 ? 8.055 22.969 3.611 1 92.94 102 LYS A N 1
ATOM 810 C CA . LYS A 1 102 ? 7.883 23.938 4.691 1 92.94 102 LYS A CA 1
ATOM 811 C C . LYS A 1 102 ? 7.074 23.344 5.84 1 92.94 102 LYS A C 1
ATOM 813 O O . LYS A 1 102 ? 7.434 23.5 7.008 1 92.94 102 LYS A O 1
ATOM 818 N N . ILE A 1 103 ? 5.984 22.641 5.516 1 93.44 103 ILE A N 1
ATOM 819 C CA . ILE A 1 103 ? 5.098 22.047 6.508 1 93.44 103 ILE A CA 1
ATOM 820 C C . ILE A 1 103 ? 5.863 21 7.32 1 93.44 103 ILE A C 1
ATOM 822 O O . ILE A 1 103 ? 5.77 20.969 8.547 1 93.44 103 ILE A O 1
ATOM 826 N N . ILE A 1 104 ? 6.625 20.156 6.672 1 93.75 104 ILE A N 1
ATOM 827 C CA . ILE A 1 104 ? 7.383 19.094 7.34 1 93.75 104 ILE A CA 1
ATOM 828 C C . ILE A 1 104 ? 8.406 19.719 8.289 1 93.75 104 ILE A C 1
ATOM 830 O O . ILE A 1 104 ? 8.578 19.25 9.414 1 93.75 104 ILE A O 1
ATOM 834 N N . LYS A 1 105 ? 9.07 20.781 7.789 1 92.38 105 LYS A N 1
ATOM 835 C CA . LYS A 1 105 ? 10.016 21.484 8.641 1 92.38 105 LYS A CA 1
ATOM 836 C C . LYS A 1 105 ? 9.328 22.047 9.883 1 92.38 105 LYS A C 1
ATOM 838 O O . LYS A 1 105 ? 9.852 21.922 10.992 1 92.38 105 LYS A O 1
ATOM 843 N N . MET A 1 106 ? 8.117 22.641 9.703 1 91.38 106 MET A N 1
ATOM 844 C CA . MET A 1 106 ? 7.348 23.188 10.812 1 91.38 106 MET A CA 1
ATOM 845 C C . MET A 1 106 ? 6.977 22.109 11.812 1 91.38 106 MET A C 1
ATOM 847 O O . MET A 1 106 ? 7.09 22.297 13.023 1 91.38 106 MET A O 1
ATOM 851 N N . LEU A 1 107 ? 6.539 20.938 11.289 1 92.31 107 LEU A N 1
ATOM 852 C CA . LEU A 1 107 ? 6.109 19.844 12.148 1 92.31 107 LEU A CA 1
ATOM 853 C C . LEU A 1 107 ? 7.285 19.281 12.938 1 92.31 107 LEU A C 1
ATOM 855 O O . LEU A 1 107 ? 7.125 18.891 14.102 1 92.31 107 LEU A O 1
ATOM 859 N N . ARG A 1 108 ? 8.438 19.266 12.383 1 89.06 108 ARG A N 1
ATOM 860 C CA . ARG A 1 108 ? 9.625 18.766 13.07 1 89.06 108 ARG A CA 1
ATOM 861 C C . ARG A 1 108 ? 9.992 19.672 14.242 1 89.06 108 ARG A C 1
ATOM 863 O O . ARG A 1 108 ? 10.383 19.188 15.305 1 89.06 108 ARG A O 1
ATOM 870 N N . ILE A 1 109 ? 9.836 20.922 14.062 1 88.38 109 ILE A N 1
ATOM 871 C CA . ILE A 1 109 ? 10.109 21.891 15.117 1 88.38 109 ILE A CA 1
ATOM 872 C C . ILE A 1 109 ? 9.102 21.703 16.25 1 88.38 109 ILE A C 1
ATOM 874 O O . ILE A 1 109 ? 9.469 21.75 17.438 1 88.38 109 ILE A O 1
ATOM 878 N N . TRP A 1 110 ? 7.871 21.406 15.93 1 83.56 110 TRP A N 1
ATOM 879 C CA . TRP A 1 110 ? 6.812 21.188 16.906 1 83.56 110 TRP A CA 1
ATOM 880 C C . TRP A 1 110 ? 7.047 19.906 17.688 1 83.56 110 TRP A C 1
ATOM 882 O O . TRP A 1 110 ? 6.793 19.844 18.891 1 83.56 110 TRP A O 1
ATOM 892 N N . GLN A 1 111 ? 7.48 18.859 16.969 1 81.81 111 GLN A N 1
ATOM 893 C CA . GLN A 1 111 ? 7.73 17.562 17.594 1 81.81 111 GLN A CA 1
ATOM 894 C C . GLN A 1 111 ? 8.844 17.656 18.641 1 81.81 111 GLN A C 1
ATOM 896 O O . GLN A 1 111 ? 8.812 16.953 19.656 1 81.81 111 GLN A O 1
ATOM 901 N N . GLU A 1 112 ? 9.922 18.328 18.406 1 72.94 112 GLU A N 1
ATOM 902 C CA . GLU A 1 112 ? 11.07 18.5 19.297 1 72.94 112 GLU A CA 1
ATOM 903 C C . GLU A 1 112 ? 10.711 19.312 20.531 1 72.94 112 GLU A C 1
ATOM 905 O O . GLU A 1 112 ? 11.492 19.391 21.484 1 72.94 112 GLU A O 1
ATOM 910 N N . LYS A 1 113 ? 9.57 19.969 20.609 1 62.34 113 LYS A N 1
ATOM 911 C CA . LYS A 1 113 ? 9.203 20.719 21.812 1 62.34 113 LYS A CA 1
ATOM 912 C C . LYS A 1 113 ? 8.484 19.812 22.812 1 62.34 113 LYS A C 1
ATOM 914 O O . LYS A 1 113 ? 7.789 18.875 22.422 1 62.34 113 LYS A O 1
ATOM 919 N N . MET B 1 1 ? -10.641 0.246 -13.766 1 44.06 1 MET B N 1
ATOM 920 C CA . MET B 1 1 ? -9.656 -0.222 -12.789 1 44.06 1 MET B CA 1
ATOM 921 C C . MET B 1 1 ? -8.328 0.495 -12.977 1 44.06 1 MET B C 1
ATOM 923 O O . MET B 1 1 ? -7.801 0.554 -14.086 1 44.06 1 MET B O 1
ATOM 927 N N . ASN B 1 2 ? -8.023 1.599 -12.32 1 54.41 2 ASN B N 1
ATOM 928 C CA . ASN B 1 2 ? -6.809 2.33 -12.672 1 54.41 2 ASN B CA 1
ATOM 929 C C . ASN B 1 2 ? -5.605 1.397 -12.789 1 54.41 2 ASN B C 1
ATOM 931 O O . ASN B 1 2 ? -5.301 0.652 -11.852 1 54.41 2 ASN B O 1
ATOM 935 N N . GLU B 1 3 ? -5.211 1.13 -14.047 1 76.94 3 GLU B N 1
ATOM 936 C CA . GLU B 1 3 ? -4.254 0.171 -14.594 1 76.94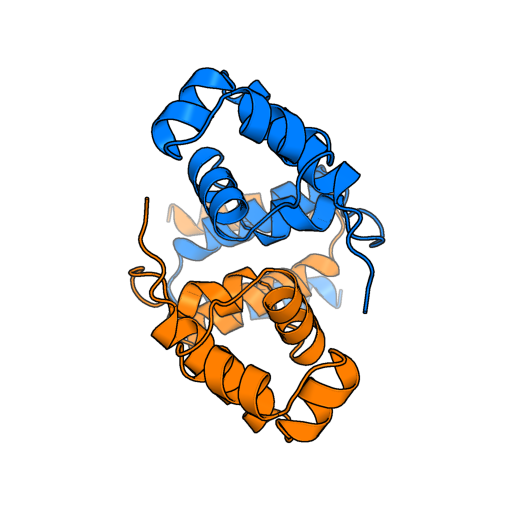 3 GLU B CA 1
ATOM 937 C C . GLU B 1 3 ? -2.85 0.428 -14.055 1 76.94 3 GLU B C 1
ATOM 939 O O . GLU B 1 3 ? -2.408 1.576 -13.984 1 76.94 3 GLU B O 1
ATOM 944 N N . VAL B 1 4 ? -2.395 -0.364 -13.164 1 87.56 4 VAL B N 1
ATOM 945 C CA . VAL B 1 4 ? -1.019 -0.323 -12.68 1 87.56 4 VAL B CA 1
ATOM 946 C C . VAL B 1 4 ? -0.086 -0.94 -13.719 1 87.56 4 VAL B C 1
ATOM 948 O O . VAL B 1 4 ? -0.322 -2.055 -14.195 1 87.56 4 VAL B O 1
ATOM 951 N N . ASP B 1 5 ? 0.795 -0.084 -14.211 1 92.56 5 ASP B N 1
ATOM 952 C CA . ASP B 1 5 ? 1.835 -0.597 -15.102 1 92.56 5 ASP B CA 1
ATOM 953 C C . ASP B 1 5 ? 2.895 -1.367 -14.312 1 92.56 5 ASP B C 1
ATOM 955 O O . ASP B 1 5 ? 3.801 -0.769 -13.734 1 92.56 5 ASP B O 1
ATOM 959 N N . PHE B 1 6 ? 2.844 -2.645 -14.367 1 94.06 6 PHE B N 1
ATOM 960 C CA . PHE B 1 6 ? 3.682 -3.467 -13.5 1 94.06 6 PHE B CA 1
ATOM 961 C C . PHE B 1 6 ? 5.121 -3.492 -14.008 1 94.06 6 PHE B C 1
ATOM 963 O O . PHE B 1 6 ? 6.035 -3.85 -13.266 1 94.06 6 PHE B O 1
ATOM 970 N N . SER B 1 7 ? 5.273 -3.135 -15.234 1 95.31 7 SER B N 1
ATOM 971 C CA . SER B 1 7 ? 6.645 -2.996 -15.719 1 95.31 7 SER B CA 1
ATOM 972 C C . SER B 1 7 ? 7.383 -1.892 -14.969 1 95.31 7 SER B C 1
ATOM 974 O O . SER B 1 7 ? 8.547 -2.057 -14.594 1 95.31 7 SER B O 1
ATOM 976 N N . LYS B 1 8 ? 6.656 -0.829 -14.766 1 94 8 LYS B N 1
ATOM 977 C CA . LYS B 1 8 ? 7.246 0.283 -14.023 1 94 8 LYS B CA 1
ATOM 978 C C . LYS B 1 8 ? 7.422 -0.071 -12.547 1 94 8 LYS B C 1
ATOM 980 O O . LYS B 1 8 ? 8.383 0.365 -11.906 1 94 8 LYS B O 1
ATOM 985 N N . VAL B 1 9 ? 6.527 -0.872 -12 1 95.38 9 VAL B N 1
ATOM 986 C CA . VAL B 1 9 ? 6.613 -1.316 -10.617 1 95.38 9 VAL B CA 1
ATOM 987 C C . VAL B 1 9 ? 7.848 -2.197 -10.43 1 95.38 9 VAL B C 1
ATOM 989 O O . VAL B 1 9 ? 8.609 -2.014 -9.477 1 95.38 9 VAL B O 1
ATOM 992 N N . GLY B 1 10 ? 7.961 -3.141 -11.344 1 97.31 10 GLY B N 1
ATOM 993 C CA . GLY B 1 10 ? 9.148 -3.98 -11.297 1 97.31 10 GLY B CA 1
ATOM 994 C C . GLY B 1 10 ? 10.438 -3.188 -11.336 1 97.31 10 GLY B C 1
ATOM 995 O O . GLY B 1 10 ? 11.359 -3.457 -10.562 1 97.31 10 GLY B O 1
ATOM 996 N N . LEU B 1 11 ? 10.484 -2.168 -12.227 1 96.5 11 LEU B N 1
ATOM 997 C CA . LEU B 1 11 ? 11.664 -1.318 -12.352 1 96.5 11 LEU B CA 1
ATOM 998 C C . LEU B 1 11 ? 11.93 -0.554 -11.055 1 96.5 11 LEU B C 1
ATOM 1000 O O . LEU B 1 11 ? 13.086 -0.36 -10.672 1 96.5 11 LEU B O 1
ATOM 1004 N N . LYS B 1 12 ? 10.891 -0.161 -10.445 1 94.44 12 LYS B N 1
ATOM 1005 C CA . LYS B 1 12 ? 11.023 0.534 -9.172 1 94.44 12 LYS B CA 1
ATOM 1006 C C . LYS B 1 12 ? 11.609 -0.384 -8.102 1 94.44 12 LYS B C 1
ATOM 1008 O O . LYS B 1 12 ? 12.469 0.033 -7.32 1 94.44 12 LYS B O 1
ATOM 1013 N N . MET B 1 13 ? 11.156 -1.573 -8.047 1 97.31 13 MET B N 1
ATOM 1014 C CA . MET B 1 13 ? 11.688 -2.557 -7.105 1 97.31 13 MET B CA 1
ATOM 1015 C C . MET B 1 13 ? 13.18 -2.768 -7.324 1 97.31 13 MET B C 1
ATOM 1017 O O . MET B 1 13 ? 13.953 -2.773 -6.367 1 97.31 13 MET B O 1
ATOM 1021 N N . LYS B 1 14 ? 13.492 -2.891 -8.609 1 97.75 14 LYS B N 1
ATOM 1022 C CA . LYS B 1 14 ? 14.891 -3.041 -8.977 1 97.75 14 LYS B CA 1
ATOM 1023 C C . LYS B 1 14 ? 15.719 -1.845 -8.508 1 97.75 14 LYS B C 1
ATOM 1025 O O . LYS B 1 14 ? 16.781 -2.014 -7.918 1 97.75 14 LYS B O 1
ATOM 1030 N N . GLN B 1 15 ? 15.258 -0.68 -8.781 1 96.06 15 GLN B N 1
ATOM 1031 C CA . GLN B 1 15 ? 15.922 0.559 -8.391 1 96.06 15 GLN B CA 1
ATOM 1032 C C . GLN B 1 15 ? 16.125 0.623 -6.879 1 96.06 15 GLN B C 1
ATOM 1034 O O . GLN B 1 15 ? 17.219 0.908 -6.402 1 96.06 15 GLN B O 1
ATOM 1039 N N . LEU B 1 16 ? 15.086 0.396 -6.105 1 91.06 16 LEU B N 1
ATOM 1040 C CA . LEU B 1 16 ? 15.125 0.463 -4.648 1 91.06 16 LEU B CA 1
ATOM 1041 C C . LEU B 1 16 ? 16.125 -0.54 -4.086 1 91.06 16 LEU B C 1
ATOM 1043 O O . LEU B 1 16 ? 16.906 -0.208 -3.191 1 91.06 16 LEU B O 1
ATOM 1047 N N . ARG B 1 17 ? 15.961 -1.741 -4.59 1 96.25 17 ARG B N 1
ATOM 1048 C CA . ARG B 1 17 ? 16.891 -2.781 -4.141 1 96.25 17 ARG B CA 1
ATOM 1049 C C . ARG B 1 17 ? 18.328 -2.381 -4.41 1 96.25 17 ARG B C 1
ATOM 1051 O O . ARG B 1 17 ? 19.188 -2.521 -3.535 1 96.25 17 ARG B O 1
ATOM 1058 N N . SER B 1 18 ? 18.609 -1.923 -5.637 1 96.94 18 SER B N 1
ATOM 1059 C CA . SER B 1 18 ? 19.953 -1.56 -6.07 1 96.94 18 SER B CA 1
ATOM 1060 C C . SER B 1 18 ? 20.516 -0.4 -5.246 1 96.94 18 SER B C 1
ATOM 1062 O O . SER B 1 18 ? 21.688 -0.377 -4.914 1 96.94 18 SER B O 1
ATOM 1064 N N . GLU B 1 19 ? 19.703 0.555 -4.961 1 90.75 19 GLU B N 1
ATOM 1065 C CA . GLU B 1 19 ? 20.094 1.716 -4.164 1 90.75 19 GLU B CA 1
ATOM 1066 C C . GLU B 1 19 ? 20.562 1.298 -2.773 1 90.75 19 GLU B C 1
ATOM 1068 O O . GLU B 1 19 ? 21.328 2.023 -2.129 1 90.75 19 GLU B O 1
ATOM 1073 N N . ARG B 1 20 ? 20.172 0.188 -2.332 1 90.19 20 ARG B N 1
ATOM 1074 C CA . ARG B 1 20 ? 20.516 -0.297 -0.999 1 90.19 20 ARG B CA 1
ATOM 1075 C C . ARG B 1 20 ? 21.656 -1.305 -1.061 1 90.19 20 ARG B C 1
ATOM 1077 O O . ARG B 1 20 ? 22.016 -1.896 -0.043 1 90.19 20 ARG B O 1
ATOM 1084 N N . GLY B 1 21 ? 22.062 -1.567 -2.279 1 95.94 21 GLY B N 1
ATOM 1085 C CA . GLY B 1 21 ? 23.188 -2.467 -2.479 1 95.94 21 GLY B CA 1
ATOM 1086 C C . GLY B 1 21 ? 22.812 -3.93 -2.348 1 95.94 21 GLY B C 1
ATOM 1087 O O . GLY B 1 21 ? 23.688 -4.781 -2.123 1 95.94 21 GLY B O 1
ATOM 1088 N N . ILE B 1 22 ? 21.625 -4.27 -2.436 1 96.38 22 ILE B N 1
ATOM 1089 C CA . ILE B 1 22 ? 21.156 -5.641 -2.287 1 96.38 22 ILE B CA 1
ATOM 1090 C C . ILE B 1 22 ? 21.125 -6.324 -3.652 1 96.38 22 ILE B C 1
ATOM 1092 O O . ILE B 1 22 ? 20.641 -5.75 -4.633 1 96.38 22 ILE B O 1
ATOM 1096 N N . THR B 1 23 ? 21.594 -7.516 -3.721 1 97.56 23 THR B N 1
ATOM 1097 C CA . THR B 1 23 ? 21.656 -8.25 -4.98 1 97.56 23 THR B CA 1
ATOM 1098 C C . THR B 1 23 ? 20.391 -9.062 -5.188 1 97.56 23 THR B C 1
ATOM 1100 O O . THR B 1 23 ? 19.625 -9.281 -4.246 1 97.56 23 THR B O 1
ATOM 1103 N N . GLN B 1 24 ? 20.188 -9.477 -6.418 1 98.19 24 GLN B N 1
ATOM 1104 C CA . GLN B 1 24 ? 19.062 -10.367 -6.711 1 98.19 24 GLN B CA 1
ATOM 1105 C C . GLN B 1 24 ? 19.203 -11.703 -5.988 1 98.19 24 GLN B C 1
ATOM 1107 O O . GLN B 1 24 ? 18.203 -12.305 -5.59 1 98.19 24 GLN B O 1
ATOM 1112 N N . GLU B 1 25 ? 20.453 -12.125 -5.844 1 98 25 GLU B N 1
ATOM 1113 C CA . GLU B 1 25 ? 20.734 -13.375 -5.148 1 98 25 GLU B CA 1
ATOM 1114 C C . GLU B 1 25 ? 20.266 -13.32 -3.699 1 98 25 GLU B C 1
ATOM 1116 O O . GLU B 1 25 ? 19.703 -14.297 -3.188 1 98 25 GLU B O 1
ATOM 1121 N N . GLN B 1 26 ? 20.547 -12.219 -3.062 1 97.44 26 GLN B N 1
ATOM 1122 C CA . GLN B 1 26 ? 20.125 -12.047 -1.682 1 97.44 26 GLN B CA 1
ATOM 1123 C C . GLN B 1 26 ? 18.594 -12.07 -1.575 1 97.44 26 GLN B C 1
ATOM 1125 O O . GLN B 1 26 ? 18.047 -12.688 -0.666 1 97.44 26 GLN B O 1
ATOM 1130 N N . VAL B 1 27 ? 17.938 -11.398 -2.498 1 97.56 27 VAL B N 1
ATOM 1131 C CA . VAL B 1 27 ? 16.469 -11.383 -2.52 1 97.56 27 VAL B CA 1
ATOM 1132 C C . VAL B 1 27 ? 15.945 -12.805 -2.713 1 97.56 27 VAL B C 1
ATOM 1134 O O . VAL B 1 27 ? 15.031 -13.234 -2 1 97.56 27 VAL B O 1
ATOM 1137 N N . ALA B 1 28 ? 16.484 -13.508 -3.682 1 97.88 28 ALA B N 1
ATOM 1138 C CA . ALA B 1 28 ? 16.062 -14.867 -4.004 1 97.88 28 ALA B CA 1
ATOM 1139 C C . ALA B 1 28 ? 16.219 -15.789 -2.797 1 97.88 28 ALA B C 1
ATOM 1141 O O . ALA B 1 28 ? 15.336 -16.609 -2.521 1 97.88 28 ALA B O 1
ATOM 1142 N N . LYS B 1 29 ? 17.281 -15.68 -2.127 1 97.5 29 LYS B N 1
ATOM 1143 C CA . LYS B 1 29 ? 17.531 -16.469 -0.921 1 97.5 29 LYS B CA 1
ATOM 1144 C C . LYS B 1 29 ? 16.469 -16.188 0.14 1 97.5 29 LYS B C 1
ATOM 1146 O O . LYS B 1 29 ? 15.883 -17.125 0.694 1 97.5 29 LYS B O 1
ATOM 1151 N N . ASP B 1 30 ? 16.219 -14.914 0.357 1 95.44 30 ASP B N 1
ATOM 1152 C CA . ASP B 1 30 ? 15.266 -14.516 1.393 1 95.44 30 ASP B CA 1
ATOM 1153 C C . ASP B 1 30 ? 13.844 -14.969 1.042 1 95.44 30 ASP B C 1
ATOM 1155 O O . ASP B 1 30 ? 13.062 -15.305 1.929 1 95.44 30 ASP B O 1
ATOM 1159 N N . LEU B 1 31 ? 13.5 -14.922 -0.223 1 95.81 31 LEU B N 1
ATOM 1160 C CA . LEU B 1 31 ? 12.156 -15.273 -0.683 1 95.81 31 LEU B CA 1
ATOM 1161 C C . LEU B 1 31 ? 12.062 -16.766 -0.982 1 95.81 31 LEU B C 1
ATOM 1163 O O . LEU B 1 31 ? 10.992 -17.266 -1.34 1 95.81 31 LEU B O 1
ATOM 1167 N N . ASN B 1 32 ? 13.188 -17.406 -0.837 1 97.12 32 ASN B N 1
ATOM 1168 C CA . ASN B 1 32 ? 13.25 -18.844 -1.137 1 97.12 32 ASN B CA 1
ATOM 1169 C C . ASN B 1 32 ? 12.758 -19.141 -2.551 1 97.12 32 ASN B C 1
ATOM 1171 O O . ASN B 1 32 ? 11.852 -19.938 -2.74 1 97.12 32 ASN B O 1
ATOM 1175 N N . CYS B 1 33 ? 13.32 -18.484 -3.445 1 96.94 33 CYS B N 1
ATOM 1176 C CA . CYS B 1 33 ? 13.047 -18.672 -4.867 1 96.94 33 CYS B CA 1
ATOM 1177 C C . CYS B 1 33 ? 14.328 -18.562 -5.684 1 96.94 33 CYS B C 1
ATOM 1179 O O . CYS B 1 33 ? 15.43 -18.516 -5.129 1 96.94 33 CYS B O 1
ATOM 1181 N N . THR B 1 34 ? 14.227 -18.578 -7.02 1 97.75 34 THR B N 1
ATOM 1182 C CA . THR B 1 34 ? 15.398 -18.547 -7.891 1 97.75 34 THR B CA 1
ATOM 1183 C C . THR B 1 34 ? 15.734 -17.125 -8.297 1 97.75 34 THR B C 1
ATOM 1185 O O . THR B 1 34 ? 14.852 -16.266 -8.344 1 97.75 34 THR B O 1
ATOM 1188 N N . VAL B 1 35 ? 16.969 -16.922 -8.562 1 97.94 35 VAL B N 1
ATOM 1189 C CA . VAL B 1 35 ? 17.438 -15.609 -9.008 1 97.94 35 VAL B CA 1
ATOM 1190 C C . VAL B 1 35 ? 16.703 -15.203 -10.281 1 97.94 35 VAL B C 1
ATOM 1192 O O . VAL B 1 35 ? 16.266 -14.062 -10.422 1 97.94 35 VAL B O 1
ATOM 1195 N N . PRO B 1 36 ? 16.453 -16.141 -11.203 1 98.31 36 PRO B N 1
ATOM 1196 C CA . PRO B 1 36 ? 15.711 -15.789 -12.414 1 98.31 36 PRO B CA 1
ATOM 1197 C C . PRO B 1 36 ? 14.297 -15.305 -12.117 1 98.31 36 PRO B C 1
ATOM 1199 O O . PRO B 1 36 ? 13.789 -14.414 -12.805 1 98.31 36 PRO B O 1
ATOM 1202 N N . PHE B 1 37 ? 13.68 -15.852 -11.133 1 98.25 37 PHE B N 1
ATOM 1203 C CA . PHE B 1 37 ? 12.336 -15.414 -10.766 1 98.25 37 PHE B CA 1
ATOM 1204 C C . PHE B 1 37 ? 12.344 -13.953 -10.344 1 98.25 37 PHE B C 1
ATOM 1206 O O . PHE B 1 37 ? 11.508 -13.164 -10.797 1 98.25 37 PHE B O 1
ATOM 1213 N N . VAL B 1 38 ? 13.312 -13.609 -9.5 1 98.19 38 VAL B N 1
ATOM 1214 C CA . VAL B 1 38 ? 13.445 -12.234 -9.023 1 98.19 38 VAL B CA 1
ATOM 1215 C C . VAL B 1 38 ? 13.664 -11.297 -10.211 1 98.19 38 VAL B C 1
ATOM 1217 O O . VAL B 1 38 ? 12.984 -10.273 -10.344 1 98.19 38 VAL B O 1
ATOM 1220 N N . SER B 1 39 ? 14.586 -11.68 -11.062 1 98.19 39 SER B N 1
ATOM 1221 C CA . SER B 1 39 ? 14.875 -10.891 -12.258 1 98.19 39 SER B CA 1
ATOM 1222 C C . SER B 1 39 ? 13.641 -10.734 -13.133 1 98.19 39 SER B C 1
ATOM 1224 O O . SER B 1 39 ? 13.344 -9.641 -13.617 1 98.19 39 SER B O 1
ATOM 1226 N N . ASN B 1 40 ? 12.945 -11.859 -13.336 1 98.44 40 ASN B N 1
ATOM 1227 C CA . ASN B 1 40 ? 11.75 -11.844 -14.172 1 98.44 40 ASN B CA 1
ATOM 1228 C C . ASN B 1 40 ? 10.664 -10.945 -13.586 1 98.44 40 ASN B C 1
ATOM 1230 O O . ASN B 1 40 ? 9.977 -10.234 -14.328 1 98.44 40 ASN B O 1
ATOM 1234 N N . VAL B 1 41 ? 10.5 -10.938 -12.297 1 97.81 41 VAL B N 1
ATOM 1235 C CA . VAL B 1 41 ? 9.508 -10.086 -11.641 1 97.81 41 VAL B CA 1
ATOM 1236 C C . VAL B 1 41 ? 9.891 -8.617 -11.812 1 97.81 41 VAL B C 1
ATOM 1238 O O . VAL B 1 41 ? 9.055 -7.793 -12.188 1 97.81 41 VAL B O 1
ATOM 1241 N N . GLU B 1 42 ? 11.195 -8.305 -11.586 1 98.12 42 GLU B N 1
ATOM 1242 C CA . GLU B 1 42 ? 11.672 -6.93 -11.664 1 98.12 42 GLU B CA 1
ATOM 1243 C C . GLU B 1 42 ? 11.594 -6.395 -13.094 1 98.12 42 GLU B C 1
ATOM 1245 O O . GLU B 1 42 ? 11.523 -5.184 -13.305 1 98.12 42 GLU B O 1
ATOM 1250 N N . ASN B 1 43 ? 11.578 -7.355 -14.023 1 97.5 43 ASN B N 1
ATOM 1251 C CA . ASN B 1 43 ? 11.531 -6.961 -15.422 1 97.5 43 ASN B CA 1
ATOM 1252 C C . ASN B 1 43 ? 10.172 -7.258 -16.047 1 97.5 43 ASN B C 1
ATOM 1254 O O . ASN B 1 43 ? 10.023 -7.25 -17.266 1 97.5 43 ASN B O 1
ATOM 1258 N N . ASN B 1 44 ? 9.25 -7.562 -15.203 1 96.12 44 ASN B N 1
ATOM 1259 C CA . ASN B 1 44 ? 7.859 -7.797 -15.594 1 96.12 44 ASN B CA 1
ATOM 1260 C C . ASN B 1 44 ? 7.742 -8.961 -16.578 1 96.12 44 ASN B C 1
ATOM 1262 O O . ASN B 1 44 ? 6.949 -8.914 -17.516 1 96.12 44 ASN B O 1
ATOM 1266 N N . ARG B 1 45 ? 8.523 -9.938 -16.453 1 97.06 45 ARG B N 1
ATOM 1267 C CA . ARG B 1 45 ? 8.445 -11.18 -17.203 1 97.06 45 ARG B CA 1
ATOM 1268 C C . ARG B 1 45 ? 7.742 -12.266 -16.406 1 97.06 45 ARG B C 1
ATOM 1270 O O . ARG B 1 45 ? 7.359 -13.305 -16.953 1 97.06 45 ARG B O 1
ATOM 1277 N N . ALA B 1 46 ? 7.582 -12.133 -15.164 1 95.94 46 ALA B N 1
ATOM 1278 C CA . ALA B 1 46 ? 6.773 -12.938 -14.25 1 95.94 46 ALA B CA 1
ATOM 1279 C C . ALA B 1 46 ? 5.809 -12.062 -13.453 1 95.94 46 ALA B C 1
ATOM 1281 O O . ALA B 1 46 ? 6.086 -10.891 -13.211 1 95.94 46 ALA B O 1
ATOM 1282 N N . LYS B 1 47 ? 4.777 -12.586 -13.07 1 92.44 47 LYS B N 1
ATOM 1283 C CA . LYS B 1 47 ? 3.738 -11.836 -12.367 1 92.44 47 LYS B CA 1
ATOM 1284 C C . LYS B 1 47 ? 4.215 -11.414 -10.977 1 92.44 47 LYS B C 1
ATOM 1286 O O . LYS B 1 47 ? 4.758 -12.227 -10.227 1 92.44 47 LYS B O 1
ATOM 1291 N N . LEU B 1 48 ? 4.039 -10.133 -10.734 1 94.38 48 LEU B N 1
ATOM 1292 C CA . LEU B 1 48 ? 4.281 -9.625 -9.391 1 94.38 48 LEU B CA 1
ATOM 1293 C C . LEU B 1 48 ? 3.193 -10.094 -8.43 1 94.38 48 LEU B C 1
ATOM 1295 O O . LEU B 1 48 ? 2.002 -9.984 -8.727 1 94.38 48 LEU B O 1
ATOM 1299 N N . ASN B 1 49 ? 3.584 -10.719 -7.438 1 93 49 ASN B N 1
ATOM 1300 C CA . ASN B 1 49 ? 2.594 -11.164 -6.461 1 93 49 ASN B CA 1
ATOM 1301 C C . ASN B 1 49 ? 2.775 -10.461 -5.117 1 93 49 ASN B C 1
ATOM 1303 O O . ASN B 1 49 ? 3.725 -9.703 -4.934 1 93 49 ASN B O 1
ATOM 1307 N N . LEU B 1 50 ? 1.87 -10.664 -4.281 1 93.12 50 LEU B N 1
ATOM 1308 C CA . LEU B 1 50 ? 1.813 -9.961 -3.006 1 93.12 50 LEU B CA 1
ATOM 1309 C C . LEU B 1 50 ? 3.021 -10.297 -2.141 1 93.12 50 LEU B C 1
ATOM 1311 O O . LEU B 1 50 ? 3.553 -9.43 -1.442 1 93.12 50 LEU B O 1
ATOM 1315 N N . ARG B 1 51 ? 3.406 -11.477 -2.176 1 91.62 51 ARG B N 1
ATOM 1316 C CA . ARG B 1 51 ? 4.559 -11.922 -1.396 1 91.62 51 ARG B CA 1
ATOM 1317 C C . ARG B 1 51 ? 5.805 -11.117 -1.76 1 91.62 51 ARG B C 1
ATOM 1319 O O . ARG B 1 51 ? 6.504 -10.609 -0.878 1 91.62 51 ARG B O 1
ATOM 1326 N N . VAL B 1 52 ? 6.066 -11.047 -2.994 1 95.31 52 VAL B N 1
ATOM 1327 C CA . VAL B 1 52 ? 7.238 -10.328 -3.486 1 95.31 52 VAL B CA 1
ATOM 1328 C C . VAL B 1 52 ? 7.109 -8.844 -3.16 1 95.31 52 VAL B C 1
ATOM 1330 O O . VAL B 1 52 ? 8.062 -8.219 -2.678 1 95.31 52 VAL B O 1
ATOM 1333 N N . LEU B 1 53 ? 5.965 -8.352 -3.385 1 95.5 53 LEU B N 1
ATOM 1334 C CA . LEU B 1 53 ? 5.711 -6.93 -3.152 1 95.5 53 LEU B CA 1
ATOM 1335 C C . LEU B 1 53 ? 5.922 -6.574 -1.684 1 95.5 53 LEU B C 1
ATOM 1337 O O . LEU B 1 53 ? 6.559 -5.566 -1.37 1 95.5 53 LEU B O 1
ATOM 1341 N N . LEU B 1 54 ? 5.41 -7.363 -0.793 1 93.19 54 LEU B N 1
ATOM 1342 C CA . LEU B 1 54 ? 5.551 -7.129 0.641 1 93.19 54 LEU B CA 1
ATOM 1343 C C . LEU B 1 54 ? 7.012 -7.219 1.066 1 93.19 54 LEU B C 1
ATOM 1345 O O . LEU B 1 54 ? 7.473 -6.426 1.889 1 93.19 54 LEU B O 1
ATOM 1349 N N . TYR B 1 55 ? 7.676 -8.109 0.512 1 94.31 55 TYR B N 1
ATOM 1350 C CA . TYR B 1 55 ? 9.094 -8.258 0.821 1 94.31 55 TYR B CA 1
ATOM 1351 C C . TYR B 1 55 ? 9.867 -6.996 0.448 1 94.31 55 TYR B C 1
ATOM 1353 O O . TYR B 1 55 ? 10.648 -6.48 1.248 1 94.31 55 TYR B O 1
ATOM 1361 N N . TYR B 1 56 ? 9.648 -6.488 -0.742 1 95.12 56 TYR B N 1
ATOM 1362 C CA . TYR B 1 56 ? 10.367 -5.309 -1.217 1 95.12 56 TYR B CA 1
ATOM 1363 C C . TYR B 1 56 ? 10.023 -4.086 -0.373 1 95.12 56 TYR B C 1
ATOM 1365 O O . TYR B 1 56 ? 10.883 -3.244 -0.109 1 95.12 56 TYR B O 1
ATOM 1373 N N . SER B 1 57 ? 8.766 -4.012 -0.073 1 90.5 57 SER B N 1
ATOM 1374 C CA . SER B 1 57 ? 8.359 -2.916 0.802 1 90.5 57 SER B CA 1
ATOM 1375 C C . SER B 1 57 ? 9.141 -2.939 2.113 1 90.5 57 SER B C 1
ATOM 1377 O O . SER B 1 57 ? 9.641 -1.907 2.561 1 90.5 57 SER B O 1
ATOM 1379 N N . LYS B 1 58 ? 9.273 -4.055 2.691 1 86.5 58 LYS B N 1
ATOM 1380 C CA . LYS B 1 58 ? 10.008 -4.215 3.943 1 86.5 58 LYS B CA 1
ATOM 1381 C C . LYS B 1 58 ? 11.5 -4.012 3.732 1 86.5 58 LYS B C 1
ATOM 1383 O O . LYS B 1 58 ? 12.148 -3.281 4.488 1 86.5 58 LYS B O 1
ATOM 1388 N N . LEU B 1 59 ? 12 -4.688 2.701 1 88.06 59 LEU B N 1
ATOM 1389 C CA . LEU B 1 59 ? 13.422 -4.633 2.373 1 88.06 59 LEU B CA 1
ATOM 1390 C C . LEU B 1 59 ? 13.891 -3.189 2.223 1 88.06 59 LEU B C 1
ATOM 1392 O O . LEU B 1 59 ? 14.977 -2.834 2.688 1 88.06 59 LEU B O 1
ATOM 1396 N N . CYS B 1 60 ? 13.023 -2.365 1.588 1 87 60 CYS B N 1
ATOM 1397 C CA . CYS B 1 60 ? 13.43 -1.019 1.208 1 87 60 CYS B CA 1
ATOM 1398 C C . CYS B 1 60 ? 12.844 0.02 2.156 1 87 60 CYS B C 1
ATOM 1400 O O . CYS B 1 60 ? 13.07 1.22 1.987 1 87 60 CYS B O 1
ATOM 1402 N N . ASN B 1 61 ? 12.062 -0.422 3.08 1 80.81 61 ASN B N 1
ATOM 1403 C CA . ASN B 1 61 ? 11.43 0.434 4.078 1 80.81 61 ASN B CA 1
ATOM 1404 C C . ASN B 1 61 ? 10.562 1.51 3.424 1 80.81 61 ASN B C 1
ATOM 1406 O O . ASN B 1 61 ? 10.711 2.695 3.719 1 80.81 61 ASN B O 1
ATOM 1410 N N . VAL B 1 62 ? 9.758 1.15 2.547 1 79.81 62 VAL B N 1
ATOM 1411 C CA . VAL B 1 62 ? 8.781 2.006 1.883 1 79.81 62 VAL B CA 1
ATOM 1412 C C . VAL B 1 62 ? 7.402 1.344 1.919 1 79.81 62 VAL B C 1
ATOM 1414 O O . VAL B 1 62 ? 7.293 0.136 2.143 1 79.81 62 VAL B O 1
ATOM 1417 N N . SER B 1 63 ? 6.43 2.133 1.756 1 79.88 63 SER B N 1
ATOM 1418 C CA . SER B 1 63 ? 5.078 1.579 1.747 1 79.88 63 SER B CA 1
ATOM 1419 C C . SER B 1 63 ? 4.805 0.81 0.458 1 79.88 63 SER B C 1
ATOM 1421 O O . SER B 1 63 ? 5.488 1.014 -0.548 1 79.88 63 SER B O 1
ATOM 1423 N N . VAL B 1 64 ? 3.943 -0.086 0.491 1 88.94 64 VAL B N 1
ATOM 1424 C CA . VAL B 1 64 ? 3.502 -0.808 -0.697 1 88.94 64 VAL B CA 1
ATOM 1425 C C . VAL B 1 64 ? 3.004 0.182 -1.748 1 88.94 64 VAL B C 1
ATOM 1427 O O . VAL B 1 64 ? 3.281 0.025 -2.939 1 88.94 64 VAL B O 1
ATOM 1430 N N . ASP B 1 65 ? 2.385 1.19 -1.303 1 85.75 65 ASP B N 1
ATOM 1431 C CA . ASP B 1 65 ? 1.85 2.195 -2.217 1 85.75 65 ASP B CA 1
ATOM 1432 C C . ASP B 1 65 ? 2.975 2.951 -2.92 1 85.75 65 ASP B C 1
ATOM 1434 O O . ASP B 1 65 ? 2.859 3.289 -4.102 1 85.75 65 ASP B O 1
ATOM 1438 N N . THR B 1 66 ? 3.961 3.186 -2.18 1 79.81 66 THR B N 1
ATOM 1439 C CA . THR B 1 66 ? 5.102 3.865 -2.777 1 79.81 66 THR B CA 1
ATOM 1440 C C . THR B 1 66 ? 5.625 3.09 -3.982 1 79.81 66 THR B C 1
ATOM 1442 O O . THR B 1 66 ? 5.914 3.676 -5.027 1 79.81 66 THR B O 1
ATOM 1445 N N . ILE B 1 67 ? 5.715 1.773 -3.865 1 89.81 67 ILE B N 1
ATOM 1446 C CA . ILE B 1 67 ? 6.199 0.914 -4.941 1 89.81 67 ILE B CA 1
ATOM 1447 C C . ILE B 1 67 ? 5.195 0.906 -6.09 1 89.81 67 ILE B C 1
ATOM 1449 O O . ILE B 1 67 ? 5.562 1.134 -7.242 1 89.81 67 ILE B O 1
ATOM 1453 N N . LEU B 1 68 ? 3.945 0.776 -5.746 1 91.19 68 LEU B N 1
ATOM 1454 C CA . LEU B 1 68 ? 2.889 0.653 -6.742 1 91.19 68 LEU B CA 1
ATOM 1455 C C . LEU B 1 68 ? 2.689 1.969 -7.488 1 91.19 68 LEU B C 1
ATOM 1457 O O . LEU B 1 68 ? 2.324 1.971 -8.664 1 91.19 68 LEU B O 1
ATOM 1461 N N . ASP B 1 69 ? 2.914 3.041 -6.863 1 84.56 69 ASP B N 1
ATOM 1462 C CA . ASP B 1 69 ? 2.701 4.363 -7.441 1 84.56 69 ASP B CA 1
ATOM 1463 C C . ASP B 1 69 ? 3.582 4.574 -8.672 1 84.56 69 ASP B C 1
ATOM 1465 O O . ASP B 1 69 ? 3.238 5.355 -9.562 1 84.56 69 ASP B O 1
ATOM 1469 N N . ALA B 1 70 ? 4.613 3.83 -8.68 1 85.25 70 ALA B N 1
ATOM 1470 C CA . ALA B 1 70 ? 5.488 3.924 -9.852 1 85.25 70 ALA B CA 1
ATOM 1471 C C . ALA B 1 70 ? 4.758 3.492 -11.117 1 85.25 70 ALA B C 1
ATOM 1473 O O . ALA B 1 70 ? 5.109 3.92 -12.219 1 85.25 70 ALA B O 1
ATOM 1474 N N . GLY B 1 71 ? 3.77 2.67 -10.922 1 89 71 GLY B N 1
ATOM 1475 C CA . GLY B 1 71 ? 3.047 2.143 -12.07 1 89 71 GLY B CA 1
ATOM 1476 C C . GLY B 1 71 ? 1.728 2.85 -12.32 1 89 71 GLY B C 1
ATOM 1477 O O . GLY B 1 71 ? 1.012 2.521 -13.266 1 89 71 GLY B O 1
ATOM 1478 N N . ARG B 1 72 ? 1.3 3.762 -11.43 1 79.75 72 ARG B N 1
ATOM 1479 C CA . ARG B 1 72 ? 0.016 4.441 -11.57 1 79.75 72 ARG B CA 1
ATOM 1480 C C . ARG B 1 72 ? 0.151 5.695 -12.422 1 79.75 72 ARG B C 1
ATOM 1482 O O . ARG B 1 72 ? 1.213 6.32 -12.453 1 79.75 72 ARG B O 1
ATOM 1489 N N . ASP B 1 73 ? -0.843 5.762 -13.352 1 67.38 73 ASP B N 1
ATOM 1490 C CA . ASP B 1 73 ? -0.897 6.945 -14.203 1 67.38 73 ASP B CA 1
ATOM 1491 C C . ASP B 1 73 ? -1.299 8.18 -13.391 1 67.38 73 ASP B C 1
ATOM 1493 O O . ASP B 1 73 ? -2.396 8.711 -13.57 1 67.38 73 ASP B O 1
ATOM 1497 N N . LEU B 1 74 ? -0.933 8.305 -12.359 1 58.28 74 LEU B N 1
ATOM 1498 C CA . LEU B 1 74 ? -1.154 9.516 -11.562 1 58.28 74 LEU B CA 1
ATOM 1499 C C . LEU B 1 74 ? -0.065 10.547 -11.836 1 58.28 74 LEU B C 1
ATOM 1501 O O . LEU B 1 74 ? 1.047 10.195 -12.234 1 58.28 74 LEU B O 1
ATOM 1505 N N . PRO B 1 75 ? -0.614 11.68 -12.117 1 50.81 75 PRO B N 1
ATOM 1506 C CA . PRO B 1 75 ? 0.515 12.609 -12.211 1 50.81 75 PRO B CA 1
ATOM 1507 C C . PRO B 1 75 ? 1.626 12.289 -11.211 1 50.81 75 PRO B C 1
ATOM 1509 O O . PRO B 1 75 ? 1.349 11.992 -10.047 1 50.81 75 PRO B O 1
ATOM 1512 N N . PRO B 1 76 ? 2.584 11.469 -11.883 1 47.91 76 PRO B N 1
ATOM 1513 C CA . PRO B 1 76 ? 3.688 11.016 -11.031 1 47.91 76 PRO B CA 1
ATOM 1514 C C . PRO B 1 76 ? 3.979 11.969 -9.883 1 47.91 76 PRO B C 1
ATOM 1516 O O . PRO B 1 76 ? 4.004 13.188 -10.07 1 47.91 76 PRO B O 1
ATOM 1519 N N . LEU B 1 77 ? 3.395 11.586 -8.672 1 55.53 77 LEU B N 1
ATOM 1520 C CA . LEU B 1 77 ? 4.121 12.367 -7.676 1 55.53 77 LEU B CA 1
ATOM 1521 C C . LEU B 1 77 ? 5.625 12.305 -7.926 1 55.53 77 LEU B C 1
ATOM 1523 O O . LEU B 1 77 ? 6.156 11.242 -8.258 1 55.53 77 LEU B O 1
ATOM 1527 N N . ASP B 1 78 ? 6.145 13.359 -8.375 1 60.72 78 ASP B N 1
ATOM 1528 C CA . ASP B 1 78 ? 7.598 13.289 -8.469 1 60.72 78 ASP B CA 1
ATOM 1529 C C . ASP B 1 78 ? 8.203 12.711 -7.188 1 60.72 78 ASP B C 1
ATOM 1531 O O . ASP B 1 78 ? 7.512 12.562 -6.18 1 60.72 78 ASP B O 1
ATOM 1535 N N . GLU B 1 79 ? 9.328 12.047 -7.527 1 60.53 79 GLU B N 1
ATOM 1536 C CA . GLU B 1 79 ? 10.094 11.406 -6.461 1 60.53 79 GLU B CA 1
ATOM 1537 C C . GLU B 1 79 ? 10.109 12.273 -5.199 1 60.53 79 GLU B C 1
ATOM 1539 O O . GLU B 1 79 ? 9.969 11.758 -4.09 1 60.53 79 GLU B O 1
ATOM 1544 N N . LYS B 1 80 ? 10.156 13.602 -5.461 1 71.19 80 LYS B N 1
ATOM 1545 C CA . LYS B 1 80 ? 10.227 14.539 -4.344 1 71.19 80 LYS B CA 1
ATOM 1546 C C . LYS B 1 80 ? 8.922 14.562 -3.561 1 71.19 80 LYS B C 1
ATOM 1548 O O . LYS B 1 80 ? 8.93 14.555 -2.328 1 71.19 80 LYS B O 1
ATOM 1553 N N . GLU B 1 81 ? 7.777 14.383 -4.293 1 72.69 81 GLU B N 1
ATOM 1554 C CA . GLU B 1 81 ? 6.477 14.398 -3.627 1 72.69 81 GLU B CA 1
ATOM 1555 C C . GLU B 1 81 ? 6.254 13.117 -2.826 1 72.69 81 GLU B C 1
ATOM 1557 O O . GLU B 1 81 ? 5.715 13.156 -1.719 1 72.69 81 GLU B O 1
ATOM 1562 N N . ARG B 1 82 ? 6.684 12.07 -3.395 1 67.56 82 ARG B N 1
ATOM 1563 C CA . ARG B 1 82 ? 6.57 10.789 -2.705 1 67.56 82 ARG B CA 1
ATOM 1564 C C . ARG B 1 82 ? 7.387 10.789 -1.416 1 67.56 82 ARG B C 1
ATOM 1566 O O . ARG B 1 82 ? 6.914 10.328 -0.376 1 67.56 82 ARG B O 1
ATOM 1573 N N . GLN B 1 83 ? 8.617 11.266 -1.548 1 72.12 83 GLN B N 1
ATOM 1574 C CA . GLN B 1 83 ? 9.5 11.367 -0.39 1 72.12 83 GLN B CA 1
ATOM 1575 C C . GLN B 1 83 ? 8.875 12.227 0.707 1 72.12 83 GLN B C 1
ATOM 1577 O O . GLN B 1 83 ? 8.953 11.883 1.889 1 72.12 83 GLN B O 1
ATOM 1582 N N . LEU B 1 84 ? 8.297 13.281 0.271 1 80.81 84 LEU B N 1
ATOM 1583 C CA . LEU B 1 84 ? 7.688 14.188 1.237 1 80.81 84 LEU B CA 1
ATOM 1584 C C . LEU B 1 84 ? 6.48 13.539 1.904 1 80.81 84 LEU B C 1
ATOM 1586 O O . LEU B 1 84 ? 6.258 13.719 3.104 1 80.81 84 LEU B O 1
ATOM 1590 N N . ASN B 1 85 ? 5.703 12.766 1.126 1 77.5 85 ASN B N 1
ATOM 1591 C CA . ASN B 1 85 ? 4.57 12.039 1.688 1 77.5 85 ASN B CA 1
ATOM 1592 C C . ASN B 1 85 ? 5.016 11.008 2.723 1 77.5 85 ASN B C 1
ATOM 1594 O O . ASN B 1 85 ? 4.391 10.867 3.773 1 77.5 85 ASN B O 1
ATOM 1598 N N . ASP B 1 86 ? 6.113 10.375 2.389 1 71.69 86 ASP B N 1
ATOM 1599 C CA . ASP B 1 86 ? 6.684 9.453 3.361 1 71.69 86 ASP B CA 1
ATOM 1600 C C . ASP B 1 86 ? 7.18 10.188 4.602 1 71.69 86 ASP B C 1
ATOM 1602 O O . ASP B 1 86 ? 7.004 9.719 5.723 1 71.69 86 ASP B O 1
ATOM 1606 N N . GLU B 1 87 ? 7.805 11.258 4.402 1 78.69 87 GLU B N 1
ATOM 1607 C CA . GLU B 1 87 ? 8.367 12.047 5.492 1 78.69 87 GLU B CA 1
ATOM 1608 C C . GLU B 1 87 ? 7.273 12.562 6.422 1 78.69 87 GLU B C 1
ATOM 1610 O O . GLU B 1 87 ? 7.434 12.547 7.645 1 78.69 87 GLU B O 1
ATOM 1615 N N . VAL B 1 88 ? 6.219 13.039 5.824 1 87.5 88 VAL B N 1
ATOM 1616 C CA . VAL B 1 88 ? 5.172 13.586 6.684 1 87.5 88 VAL B CA 1
ATOM 1617 C C . VAL B 1 88 ? 4.574 12.477 7.539 1 87.5 88 VAL B C 1
ATOM 1619 O O . VAL B 1 88 ? 4.273 12.688 8.719 1 87.5 88 VAL B O 1
ATOM 1622 N N . LEU B 1 89 ? 4.469 11.328 6.957 1 79.38 89 LEU B N 1
ATOM 1623 C CA . LEU B 1 89 ? 3.936 10.203 7.719 1 79.38 89 LEU B CA 1
ATOM 1624 C C . LEU B 1 89 ? 4.898 9.797 8.836 1 79.38 89 LEU B C 1
ATOM 1626 O O . LEU B 1 89 ? 4.469 9.461 9.938 1 79.38 89 LEU B O 1
ATOM 1630 N N . ASN B 1 90 ? 6.141 9.844 8.523 1 75.69 90 ASN B N 1
ATOM 1631 C CA . ASN B 1 90 ? 7.145 9.531 9.539 1 75.69 90 ASN B CA 1
ATOM 1632 C C . ASN B 1 90 ? 7.102 10.523 10.695 1 75.69 90 ASN B C 1
ATOM 1634 O O . ASN B 1 90 ? 7.168 10.133 11.859 1 75.69 90 ASN B O 1
ATOM 1638 N N . VAL B 1 91 ? 7.031 11.797 10.375 1 81.19 91 VAL B N 1
ATOM 1639 C CA . VAL B 1 91 ? 6.945 12.82 11.414 1 81.19 91 VAL B CA 1
ATOM 1640 C C . VAL B 1 91 ? 5.648 12.641 12.203 1 81.19 91 VAL B C 1
ATOM 1642 O O . VAL B 1 91 ? 5.633 12.797 13.43 1 81.19 91 VAL B O 1
ATOM 1645 N N . PHE B 1 92 ? 4.586 12.266 11.492 1 83.06 92 PHE B N 1
ATOM 1646 C CA . PHE B 1 92 ? 3.266 12.094 12.078 1 83.06 92 PHE B CA 1
ATOM 1647 C C . PHE B 1 92 ? 3.275 10.977 13.117 1 83.06 92 PHE B C 1
ATOM 1649 O O . PHE B 1 92 ? 2.494 11 14.07 1 83.06 92 PHE B O 1
ATOM 1656 N N . ARG B 1 93 ? 4.117 10.039 12.922 1 76.94 93 ARG B N 1
ATOM 1657 C CA . ARG B 1 93 ? 4.215 8.922 13.859 1 76.94 93 ARG B CA 1
ATOM 1658 C C . ARG B 1 93 ? 4.555 9.414 15.266 1 76.94 93 ARG B C 1
ATOM 1660 O O . ARG B 1 93 ? 4.172 8.781 16.25 1 76.94 93 ARG B O 1
ATOM 1667 N N . GLY B 1 94 ? 5.262 10.555 15.375 1 78.94 94 GLY B N 1
ATOM 1668 C CA . GLY B 1 94 ? 5.703 11.086 16.656 1 78.94 94 GLY B CA 1
ATOM 1669 C C . GLY B 1 94 ? 4.621 11.867 17.375 1 78.94 94 GLY B C 1
ATOM 1670 O O . GLY B 1 94 ? 4.836 12.352 18.484 1 78.94 94 GLY B O 1
ATOM 1671 N N . PHE B 1 95 ? 3.578 12.008 16.797 1 84.94 95 PHE B N 1
ATOM 1672 C CA . PHE B 1 95 ? 2.488 12.797 17.359 1 84.94 95 PHE B CA 1
ATOM 1673 C C . PHE B 1 95 ? 1.377 11.891 17.875 1 84.94 95 PHE B C 1
ATOM 1675 O O . PHE B 1 95 ? 1.18 10.789 17.359 1 84.94 95 PHE B O 1
ATOM 1682 N N . SER B 1 96 ? 0.825 12.352 18.953 1 83.81 96 SER B N 1
ATOM 1683 C CA . SER B 1 96 ? -0.359 11.664 19.469 1 83.81 96 SER B CA 1
ATOM 1684 C C . SER B 1 96 ? -1.549 11.852 18.531 1 83.81 96 SER B C 1
ATOM 1686 O O . SER B 1 96 ? -1.522 12.703 17.641 1 83.81 96 SER B O 1
ATOM 1688 N N . VAL B 1 97 ? -2.586 11.047 18.688 1 86.19 97 VAL B N 1
ATOM 1689 C CA . VAL B 1 97 ? -3.811 11.148 17.906 1 86.19 97 VAL B CA 1
ATOM 1690 C C . VAL B 1 97 ? -4.379 12.562 18 1 86.19 97 VAL B C 1
ATOM 1692 O O . VAL B 1 97 ? -4.777 13.156 17 1 86.19 97 VAL B O 1
ATOM 1695 N N . ALA B 1 98 ? -4.41 13.023 19.234 1 90.25 98 ALA B N 1
ATOM 1696 C CA . ALA B 1 98 ? -4.926 14.367 19.469 1 90.25 98 ALA B CA 1
ATOM 1697 C C . ALA B 1 98 ? -4.098 15.414 18.734 1 90.25 98 ALA B C 1
ATOM 1699 O O . ALA B 1 98 ? -4.645 16.344 18.141 1 90.25 98 ALA B O 1
ATOM 1700 N N . GLU B 1 99 ? -2.793 15.336 18.75 1 90.56 99 GLU B N 1
ATOM 1701 C CA . GLU B 1 99 ? -1.897 16.25 18.047 1 90.56 99 GLU B CA 1
ATOM 1702 C C . GLU B 1 99 ? -2.098 16.172 16.531 1 90.56 99 GLU B C 1
ATOM 1704 O O . GLU B 1 99 ? -2.125 17.188 15.844 1 90.56 99 GLU B O 1
ATOM 1709 N N . LYS B 1 100 ? -2.193 14.945 16.031 1 90.25 100 LYS B N 1
ATOM 1710 C CA . LYS B 1 100 ? -2.404 14.734 14.594 1 90.25 100 LYS B CA 1
ATOM 1711 C C . LYS B 1 100 ? -3.674 15.43 14.117 1 90.25 100 LYS B C 1
ATOM 1713 O O . LYS B 1 100 ? -3.678 16.078 13.07 1 90.25 100 LYS B O 1
ATOM 1718 N N . GLU B 1 101 ? -4.703 15.32 14.891 1 92.38 101 GLU B N 1
ATOM 1719 C CA . GLU B 1 101 ? -5.969 15.977 14.555 1 92.38 101 GLU B CA 1
ATOM 1720 C C . GLU B 1 101 ? -5.805 17.484 14.469 1 92.38 101 GLU B C 1
ATOM 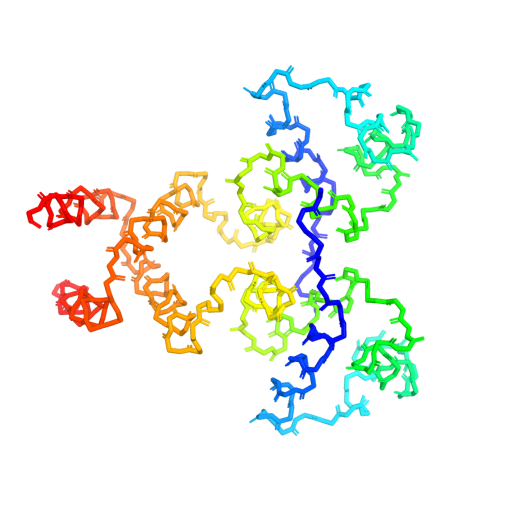1722 O O . GLU B 1 101 ? -6.328 18.125 13.547 1 92.38 101 GLU B O 1
ATOM 1727 N N . LYS B 1 102 ? -5.176 18.016 15.414 1 92.81 102 LYS B N 1
ATOM 1728 C CA . LYS B 1 102 ? -4.922 19.453 15.438 1 92.81 102 LYS B CA 1
ATOM 1729 C C . LYS B 1 102 ? -4.121 19.891 14.211 1 92.81 102 LYS B C 1
ATOM 1731 O O . LYS B 1 102 ? -4.445 20.891 13.578 1 92.81 102 LYS B O 1
ATOM 1736 N N . ILE B 1 103 ? -3.082 19.125 13.867 1 93.31 103 ILE B N 1
ATOM 1737 C CA . ILE B 1 103 ? -2.205 19.438 12.742 1 93.31 103 ILE B CA 1
ATOM 1738 C C . ILE B 1 103 ? -3.008 19.422 11.445 1 93.31 103 ILE B C 1
ATOM 1740 O O . ILE B 1 103 ? -2.885 20.328 10.617 1 93.31 103 ILE B O 1
ATOM 1744 N N . ILE B 1 104 ? -3.836 18.422 11.242 1 93.56 104 ILE B N 1
ATOM 1745 C CA . ILE B 1 104 ? -4.633 18.281 10.023 1 93.56 104 ILE B CA 1
ATOM 1746 C C . ILE B 1 104 ? -5.594 19.469 9.898 1 93.56 104 ILE B C 1
ATOM 1748 O O . ILE B 1 104 ? -5.766 20.031 8.812 1 93.56 104 ILE B O 1
ATOM 1752 N N . LYS B 1 105 ? -6.207 19.812 11.039 1 92.25 105 LYS B N 1
ATOM 1753 C CA . LYS B 1 105 ? -7.094 20.969 11.047 1 92.25 105 LYS B CA 1
ATOM 1754 C C . LYS B 1 105 ? -6.348 22.234 10.641 1 92.25 105 LYS B C 1
ATOM 1756 O O . LYS B 1 105 ? -6.848 23.031 9.844 1 92.25 105 LYS B O 1
ATOM 1761 N N . MET B 1 106 ? -5.105 22.422 11.172 1 91.38 106 MET B N 1
ATOM 1762 C CA . MET B 1 106 ? -4.277 23.578 10.844 1 91.38 106 MET B CA 1
ATOM 1763 C C . MET B 1 106 ? -3.939 23.594 9.352 1 91.38 106 MET B C 1
ATOM 1765 O O . MET B 1 106 ? -4.008 24.656 8.711 1 91.38 106 MET B O 1
ATOM 1769 N N . LEU B 1 107 ? -3.596 22.422 8.805 1 92.19 107 LEU B N 1
ATOM 1770 C CA . LEU B 1 107 ? -3.207 22.328 7.402 1 92.19 107 LEU B CA 1
ATOM 1771 C C . LEU B 1 107 ? -4.395 22.625 6.492 1 92.19 107 LEU B C 1
ATOM 1773 O O . LEU B 1 107 ? -4.227 23.234 5.434 1 92.19 107 LEU B O 1
ATOM 1777 N N . ARG B 1 108 ? -5.555 22.266 6.863 1 88.81 108 ARG B N 1
ATOM 1778 C CA . ARG B 1 108 ? -6.75 22.531 6.07 1 88.81 108 ARG B CA 1
ATOM 1779 C C . ARG B 1 108 ? -7.035 24.016 5.992 1 88.81 108 ARG B C 1
ATOM 1781 O O . ARG B 1 108 ? -7.43 24.531 4.938 1 88.81 108 ARG B O 1
ATOM 1788 N N . ILE B 1 109 ? -6.809 24.703 7.059 1 88.38 109 ILE B N 1
ATOM 1789 C CA . ILE B 1 109 ? -6.992 26.141 7.102 1 88.38 109 ILE B CA 1
ATOM 1790 C C . ILE B 1 109 ? -5.969 26.828 6.191 1 88.38 109 ILE B C 1
ATOM 1792 O O . ILE B 1 109 ? -6.297 27.766 5.477 1 88.38 109 ILE B O 1
ATOM 1796 N N . TRP B 1 110 ? -4.773 26.297 6.152 1 83.56 110 TRP B N 1
ATOM 1797 C CA . TRP B 1 110 ? -3.699 26.828 5.324 1 83.56 110 TRP B CA 1
ATOM 1798 C C . TRP B 1 110 ? -3.99 26.609 3.844 1 83.56 110 TRP B C 1
ATOM 1800 O O . TRP B 1 110 ? -3.703 27.469 3.01 1 83.56 110 TRP B O 1
ATOM 1810 N N . GLN B 1 111 ? -4.512 25.406 3.531 1 81.81 111 GLN B N 1
ATOM 1811 C CA . GLN B 1 111 ? -4.816 25.062 2.148 1 81.81 111 GLN B CA 1
ATOM 1812 C C . GLN B 1 111 ? -5.895 25.984 1.578 1 81.81 111 GLN B C 1
ATOM 1814 O O . GLN B 1 111 ? -5.879 26.297 0.387 1 81.81 111 GLN B O 1
ATOM 1819 N N . GLU B 1 112 ? -6.941 26.312 2.275 1 72.38 112 GLU B N 1
ATOM 1820 C CA . GLU B 1 112 ? -8.055 27.156 1.859 1 72.38 112 GLU B CA 1
ATOM 1821 C C . GLU B 1 112 ? -7.613 28.609 1.657 1 72.38 112 GLU B C 1
ATOM 1823 O O . GLU B 1 112 ? -8.367 29.422 1.12 1 72.38 112 GLU B O 1
ATOM 1828 N N . LYS B 1 113 ? -6.43 29.047 2.078 1 62.31 113 LYS B N 1
ATOM 1829 C CA . LYS B 1 113 ? -5.984 30.422 1.854 1 62.31 113 LYS B CA 1
ATOM 1830 C C . LYS B 1 113 ? -5.289 30.562 0.502 1 62.31 113 LYS B C 1
ATOM 1832 O O . LYS B 1 113 ? -4.656 29.609 0.023 1 62.31 113 LYS B O 1
#

Nearest PDB structures (foldseek):
  3f52-assembly1_A  TM=8.605E-01  e=1.865E-03  Corynebacterium glutamicum
  1y7y-assembly1_B  TM=8.578E-01  e=2.085E-03  Aeromonas hydrophila
  2b5a-assembly1_A  TM=7.944E-01  e=2.085E-03  [Bacillus] caldolyticus
  3f51-assembly1_A  TM=7.099E-01  e=2.329E-03  Corynebacterium glutamicum
  3f52-assembly1_E  TM=8.213E-01  e=9.337E-03  Corynebacterium glutamicum

Solvent-accessible surface area (backbone atoms only — not comparable to full-atom values): 12375 Å² total; per-residue (Å²): 123,93,64,62,38,52,52,42,24,14,43,45,52,47,51,51,39,50,75,68,70,49,51,56,60,59,51,12,60,75,69,70,54,51,46,66,55,48,52,26,26,31,62,48,72,38,83,78,44,49,69,60,48,52,46,49,20,60,76,61,70,46,54,53,46,63,46,47,50,57,15,38,88,45,82,65,62,46,71,67,48,50,50,48,52,51,47,45,51,57,57,50,66,76,43,52,66,70,51,48,51,53,50,46,54,52,50,52,58,57,64,78,99,123,93,64,63,38,52,52,43,24,13,43,44,51,46,50,50,40,51,75,70,71,49,51,56,61,58,51,12,61,76,68,69,53,50,48,66,54,48,52,25,26,30,63,46,71,38,82,77,43,49,69,59,48,54,47,49,18,60,76,60,69,45,53,53,46,63,46,48,48,58,15,36,88,44,82,64,62,47,72,67,44,49,52,49,53,51,47,46,50,57,58,49,66,76,42,52,69,71,52,47,51,52,51,46,55,52,50,52,57,57,64,77,101

InterPro domains:
  IPR001387 Cro/C1-type, helix-turn-helix domain [PF01381] (13-66)
  IPR001387 Cro/C1-type, helix-turn-helix domain [PS50943] (13-67)
  IPR001387 Cro/C1-type, helix-turn-helix domain [SM00530] (12-67)
  IPR001387 Cro/C1-type, helix-turn-helix domain [cd00093] (10-67)
  IPR010982 Lambda repressor-like, DNA-binding domain superfamily [G3DSA:1.10.260.40] (9-113)
  IPR010982 Lambda repressor-like, DNA-binding domain superfamily [SSF47413] (7-71)